Protein AF-A0AAV8Z8Y2-F1 (afdb_monomer_lite)

Radius of gyration: 49.53 Å; chains: 1; bounding box: 100×46×136 Å

Organism: NCBI:txid1265417

Sequence (237 aa):
MDLNNSSYFVAHTTEDGSEDYSVDWDTFSFQAELEMRQKISREHVQVFELLGQATAPPEDDDNVIRQTQEIKDKISELLDTNQSMVSKYDALVTEQKSVQEMIDKLTSHNKSLLESIKKLEEEEAALQKDYQVQKKALQKGVEMYSKNFDLDVNVVNVSETRYEAFVKFGNVSGSPSVKFIVDRAKREVIDFDASAVLSPNEEEEVKKNFGNLKNLPGLLCALRDILLSKKNDLNKV

pLDDT: mean 80.29, std 14.2, range [29.98, 97.88]

Foldseek 3Di:
DDPPDDDQWDWDQDPVRDTDTDGPPVPDDPVVNVVVVVVVVVVVLVVVVVVLVVPPDDPPDPVVVVVSVVVVVVSVVVVVVVVVVVVVVVVVVVVVVVVVVVVVVVVVVVVVVVVVVVVVVVVVVVVVVVVVVVVVVVVVVQVVCCVVQVKDWDWADPDPQKIKIWIFHHPDPPGHTKIWIAGPVVRATQDIDCVSQDDPVVVVVLCVVCVVVPCVVVSVVVSNVSNVVVVVVVVVD

Secondary structure (DSSP, 8-state):
----S--SEEEEEPTTSPEEEEE-TTT--HHHHHHHHHHHHHHHHHHHHHHHHHTPPPTT-HHHHHHHHHHHHHHHHHHHHHHHHHHHHHHHHHHHHHHHHHHHHHHHHHHHHHHHHHHHHHHHHHHHHHHHHHHHHHHHHHHHHHHHHTEEEEEEE-SSSEEEEEEEESS-TTPPEEEEEEETTTTEEEEEE-TTTS-HHHHHHHHHHHTT-S-HHHHHHHHHHHHHHHHHHHTT-

Structure (mmCIF, N/CA/C/O backbone):
data_AF-A0AAV8Z8Y2-F1
#
_entry.id   AF-A0AAV8Z8Y2-F1
#
loop_
_atom_site.group_PDB
_atom_site.id
_atom_site.type_symbol
_atom_site.label_atom_id
_atom_site.label_alt_id
_atom_site.label_comp_id
_atom_site.label_asym_id
_atom_site.label_entity_id
_atom_site.label_seq_id
_atom_site.pdbx_PDB_ins_code
_atom_site.Cartn_x
_atom_site.Cartn_y
_atom_site.Cartn_z
_atom_site.occupancy
_atom_site.B_iso_or_equiv
_atom_site.auth_seq_id
_atom_site.auth_comp_id
_atom_site.auth_asym_id
_atom_site.auth_atom_id
_atom_site.pdbx_PDB_model_num
ATOM 1 N N . MET A 1 1 ? 49.161 23.887 -54.235 1.00 35.28 1 MET A N 1
ATOM 2 C CA . MET A 1 1 ? 47.992 24.255 -53.414 1.00 35.28 1 MET A CA 1
ATOM 3 C C . MET A 1 1 ? 48.164 23.525 -52.106 1.00 35.28 1 MET A C 1
ATOM 5 O O . MET A 1 1 ? 48.276 22.307 -52.127 1.00 35.28 1 MET A O 1
ATOM 9 N N . ASP A 1 2 ? 48.337 24.287 -51.034 1.00 29.98 2 ASP A N 1
ATOM 10 C CA . ASP A 1 2 ? 48.747 23.800 -49.721 1.00 29.98 2 ASP A CA 1
ATOM 11 C C . ASP A 1 2 ? 47.688 22.876 -49.105 1.00 29.98 2 ASP A C 1
ATOM 13 O O . ASP A 1 2 ? 46.583 23.307 -48.787 1.00 29.98 2 ASP A O 1
ATOM 17 N N . LEU A 1 3 ? 48.047 21.604 -48.915 1.00 36.47 3 LEU A N 1
ATOM 18 C CA . LEU A 1 3 ? 47.295 20.600 -48.147 1.00 36.47 3 LEU A CA 1
ATOM 19 C C . LEU A 1 3 ? 47.597 20.716 -46.639 1.00 36.47 3 LEU A C 1
ATOM 21 O O . LEU A 1 3 ? 47.687 19.718 -45.936 1.00 36.47 3 LEU A O 1
ATOM 25 N N . ASN A 1 4 ? 47.774 21.938 -46.135 1.00 41.16 4 ASN A N 1
ATOM 26 C CA . ASN A 1 4 ? 48.038 22.196 -44.720 1.00 41.16 4 ASN A CA 1
ATOM 27 C C . ASN A 1 4 ? 46.803 22.809 -44.063 1.00 41.16 4 ASN A C 1
ATOM 29 O O . ASN A 1 4 ? 46.674 24.028 -43.985 1.00 41.16 4 ASN A O 1
ATOM 33 N N . ASN A 1 5 ? 45.880 21.935 -43.657 1.00 49.09 5 ASN A N 1
ATOM 34 C CA . ASN A 1 5 ? 45.030 22.029 -42.461 1.00 49.09 5 ASN A CA 1
ATOM 35 C C . ASN A 1 5 ? 43.764 21.199 -42.675 1.00 49.09 5 ASN A C 1
ATOM 37 O O . ASN A 1 5 ? 42.918 21.598 -43.468 1.00 49.09 5 ASN A O 1
ATOM 41 N N . SER A 1 6 ? 43.620 20.103 -41.925 1.00 49.44 6 SER A N 1
ATOM 42 C CA . SER A 1 6 ? 42.392 19.778 -41.162 1.00 49.44 6 SER A CA 1
ATOM 43 C C . SER A 1 6 ? 42.337 18.313 -40.704 1.00 49.44 6 SER A C 1
ATOM 45 O O . SER A 1 6 ? 41.254 17.745 -40.636 1.00 49.44 6 SER A O 1
ATOM 47 N N . SER A 1 7 ? 43.466 17.659 -40.425 1.00 52.34 7 SER A N 1
ATOM 48 C CA . SER A 1 7 ? 43.425 16.368 -39.729 1.00 52.34 7 SER A CA 1
ATOM 49 C C . SER A 1 7 ? 43.194 16.631 -38.236 1.00 52.34 7 SER A C 1
ATOM 51 O O . SER A 1 7 ? 43.900 17.461 -37.669 1.00 52.34 7 SER A O 1
ATOM 53 N N . TYR A 1 8 ? 42.248 15.935 -37.590 1.00 57.91 8 TYR A N 1
ATOM 54 C CA . TYR A 1 8 ? 42.105 15.934 -36.116 1.00 57.91 8 TYR A CA 1
ATOM 55 C C . TYR A 1 8 ? 43.287 15.252 -35.405 1.00 57.91 8 TYR A C 1
ATOM 57 O O . TYR A 1 8 ? 43.329 15.171 -34.177 1.00 57.91 8 TYR A O 1
ATOM 65 N N . PHE A 1 9 ? 44.239 14.740 -36.187 1.00 56.19 9 PHE A N 1
ATOM 66 C CA . PHE A 1 9 ? 45.492 14.204 -35.705 1.00 56.19 9 PHE A CA 1
ATOM 67 C C . PHE A 1 9 ? 46.535 15.318 -35.651 1.00 56.19 9 PHE A C 1
ATOM 69 O O . PHE A 1 9 ? 46.928 15.875 -36.679 1.00 56.19 9 PHE A O 1
ATOM 76 N N . VAL A 1 10 ? 46.990 15.620 -34.441 1.00 61.78 10 VAL A N 1
ATOM 77 C CA . VAL A 1 10 ? 48.109 16.518 -34.184 1.00 61.78 10 VAL A CA 1
ATOM 78 C C . VAL A 1 10 ? 49.393 15.715 -34.367 1.00 61.78 10 VAL A C 1
ATOM 80 O O . VAL A 1 10 ? 49.601 14.704 -33.696 1.00 61.78 10 VAL A O 1
ATOM 83 N N . ALA A 1 11 ? 50.244 16.152 -35.296 1.00 58.25 11 ALA A N 1
ATOM 84 C CA . ALA A 1 11 ? 51.573 15.582 -35.463 1.00 58.25 11 ALA A CA 1
ATOM 85 C C . ALA A 1 11 ? 52.489 16.097 -34.344 1.00 58.25 11 ALA A C 1
ATOM 87 O O . ALA A 1 11 ? 52.724 17.301 -34.214 1.00 58.25 11 ALA A O 1
ATOM 88 N N . HIS A 1 12 ? 53.012 15.183 -33.540 1.00 64.06 12 HIS A N 1
ATOM 89 C CA . HIS A 1 12 ? 54.060 15.435 -32.567 1.00 64.06 12 HIS A CA 1
ATOM 90 C C . HIS A 1 12 ? 55.371 14.907 -33.126 1.00 64.06 12 HIS A C 1
ATOM 92 O O . HIS A 1 12 ? 55.486 13.737 -33.474 1.00 64.06 12 HIS A O 1
ATOM 98 N N . THR A 1 13 ? 56.377 15.767 -33.209 1.00 64.75 13 THR A N 1
ATOM 99 C CA . THR A 1 13 ? 57.710 15.336 -33.620 1.00 64.75 13 THR A CA 1
ATOM 100 C C . THR A 1 13 ? 58.420 14.723 -32.416 1.00 64.75 13 THR A C 1
ATOM 102 O O . THR A 1 13 ? 58.607 15.397 -31.400 1.00 64.75 13 THR A O 1
ATOM 105 N N . THR A 1 14 ? 58.791 13.449 -32.505 1.00 64.69 14 THR A N 1
ATOM 106 C CA . THR A 1 14 ? 59.589 12.762 -31.483 1.00 64.69 14 THR A CA 1
ATOM 107 C C . THR A 1 14 ? 61.061 13.180 -31.573 1.00 64.69 14 THR A C 1
ATOM 109 O O . THR A 1 14 ? 61.500 13.756 -32.569 1.00 64.69 14 THR A O 1
ATOM 112 N N . GLU A 1 15 ? 61.851 12.922 -30.523 1.00 64.75 15 GLU A N 1
ATOM 113 C CA . GLU A 1 15 ? 63.258 13.368 -30.427 1.00 64.75 15 GLU A CA 1
ATOM 114 C C . GLU A 1 15 ? 64.173 12.830 -31.547 1.00 64.75 15 GLU A C 1
ATOM 116 O O . GLU A 1 15 ? 65.226 13.407 -31.815 1.00 64.75 15 GLU A O 1
ATOM 121 N N . ASP A 1 16 ? 63.774 11.753 -32.223 1.00 70.38 16 ASP A N 1
ATOM 122 C CA . ASP A 1 16 ? 64.462 11.157 -33.374 1.00 70.38 16 ASP A CA 1
ATOM 123 C C . ASP A 1 16 ? 64.005 11.718 -34.737 1.00 70.38 16 ASP A C 1
ATOM 125 O O . ASP A 1 16 ? 64.512 11.299 -35.779 1.00 70.38 16 ASP A O 1
ATOM 129 N N . GLY A 1 17 ? 63.080 12.683 -34.742 1.00 66.56 17 GLY A N 1
ATOM 130 C CA . GLY A 1 17 ? 62.551 13.323 -35.946 1.00 66.56 17 GLY A CA 1
ATOM 131 C C . GLY A 1 17 ? 61.408 12.566 -36.624 1.00 66.56 17 GLY A C 1
ATOM 132 O O . GLY A 1 17 ? 61.004 12.967 -37.716 1.00 66.56 17 GLY A O 1
ATOM 133 N N . SER A 1 18 ? 60.885 11.495 -36.016 1.00 58.50 18 SER A N 1
ATOM 134 C CA . SER A 1 18 ? 59.676 10.825 -36.505 1.00 58.50 18 SER A CA 1
ATOM 135 C C . SER A 1 18 ? 58.408 11.595 -36.101 1.00 58.50 18 SER A C 1
ATOM 137 O O . SER A 1 18 ? 58.409 12.351 -35.130 1.00 58.50 18 SER A O 1
ATOM 139 N N . GLU A 1 19 ? 57.332 11.458 -36.874 1.00 63.22 19 GLU A N 1
ATOM 140 C CA . GLU A 1 19 ? 56.046 12.095 -36.572 1.00 63.22 19 GLU A CA 1
ATOM 141 C C . GLU A 1 19 ? 55.101 11.070 -35.938 1.00 63.22 19 GLU A C 1
ATOM 143 O O . GLU A 1 19 ? 54.725 10.086 -36.576 1.00 63.22 19 GLU A O 1
ATOM 148 N N . ASP A 1 20 ? 54.715 11.313 -34.685 1.00 58.66 20 ASP A N 1
ATOM 149 C CA . ASP A 1 20 ? 53.684 10.563 -33.974 1.00 58.66 20 ASP A CA 1
ATOM 150 C C . ASP A 1 20 ? 52.363 11.336 -34.026 1.00 58.66 20 ASP A C 1
ATOM 152 O O . ASP A 1 20 ? 52.298 12.523 -33.702 1.00 58.66 20 ASP A O 1
ATOM 156 N N . TYR A 1 21 ? 51.300 10.681 -34.472 1.00 65.12 21 TYR A N 1
ATOM 157 C CA . TYR A 1 21 ? 50.022 11.325 -34.756 1.00 65.12 21 TYR A CA 1
ATOM 158 C C . TYR A 1 21 ? 49.026 10.983 -33.651 1.00 65.12 21 TYR A C 1
ATOM 160 O O . TYR A 1 21 ? 48.537 9.854 -33.579 1.00 65.12 21 TYR A O 1
ATOM 168 N N . SER A 1 22 ? 48.690 11.959 -32.803 1.00 61.44 22 SER A N 1
ATOM 169 C CA . SER A 1 22 ? 47.726 11.775 -31.711 1.00 61.44 22 SER A CA 1
ATOM 170 C C . SER A 1 22 ? 46.410 12.505 -31.993 1.00 61.44 22 SER A C 1
ATOM 172 O O . SER A 1 22 ? 46.401 13.576 -32.596 1.00 61.44 22 SER A O 1
ATOM 174 N N . VAL A 1 23 ? 45.280 11.901 -31.611 1.00 64.50 23 VAL A N 1
ATOM 175 C CA . VAL A 1 23 ? 43.946 12.498 -31.801 1.00 64.50 23 VAL A CA 1
ATOM 176 C C . VAL A 1 23 ? 43.668 13.489 -30.678 1.00 64.50 23 VAL A C 1
ATOM 178 O O . VAL A 1 23 ? 43.728 13.118 -29.504 1.00 64.50 23 VAL A O 1
ATOM 181 N N . ASP A 1 24 ? 43.298 14.719 -31.034 1.00 70.12 24 ASP A N 1
ATOM 182 C CA . ASP A 1 24 ? 42.745 15.676 -30.077 1.00 70.12 24 ASP A CA 1
ATOM 183 C C . ASP A 1 24 ? 41.287 15.311 -29.745 1.00 70.12 24 ASP A C 1
ATOM 185 O O . ASP A 1 24 ? 40.352 15.626 -30.484 1.00 70.12 24 ASP A O 1
ATOM 189 N N . TRP A 1 25 ? 41.091 14.604 -28.631 1.00 68.44 25 TRP A N 1
ATOM 190 C CA . TRP A 1 25 ? 39.783 14.101 -28.199 1.00 68.44 25 TRP A CA 1
ATOM 191 C C . TRP A 1 25 ? 38.778 15.198 -27.830 1.00 68.44 25 TRP A C 1
ATOM 193 O O . TRP A 1 25 ? 37.578 14.926 -27.856 1.00 68.44 25 TRP A O 1
ATOM 203 N N . ASP A 1 26 ? 39.233 16.417 -27.526 1.00 68.62 26 ASP A N 1
ATOM 204 C CA . ASP A 1 26 ? 38.346 17.528 -27.160 1.00 68.62 26 ASP A CA 1
ATOM 205 C C . ASP A 1 26 ? 37.672 18.156 -28.391 1.00 68.62 26 ASP A C 1
ATOM 207 O O . ASP A 1 26 ? 36.590 18.740 -28.290 1.00 68.62 26 ASP A O 1
ATOM 211 N N . THR A 1 27 ? 38.288 18.016 -29.569 1.00 62.41 27 THR A N 1
ATOM 212 C CA . THR A 1 27 ? 37.763 18.528 -30.844 1.00 62.41 27 THR A CA 1
ATOM 213 C C . THR A 1 27 ? 37.316 17.423 -31.804 1.00 62.41 27 THR A C 1
ATOM 215 O O . THR A 1 27 ? 36.616 17.707 -32.781 1.00 62.41 27 THR A O 1
ATOM 218 N N . PHE A 1 28 ? 37.654 16.163 -31.511 1.00 65.31 28 PHE A N 1
ATOM 219 C CA . PHE A 1 28 ? 37.279 15.006 -32.312 1.00 65.31 28 PHE A CA 1
ATOM 220 C C . PHE A 1 28 ? 35.762 14.795 -32.342 1.00 65.31 28 PHE A C 1
ATOM 222 O O . PHE A 1 28 ? 35.110 14.498 -31.341 1.00 65.31 28 PHE A O 1
ATOM 229 N N . SER A 1 29 ? 35.201 14.856 -33.545 1.00 72.75 29 SER A N 1
ATOM 230 C CA . SER A 1 29 ? 33.864 14.355 -33.830 1.00 72.75 29 SER A CA 1
ATOM 231 C C . SER A 1 29 ? 33.985 13.205 -34.809 1.00 72.75 29 SER A C 1
ATOM 233 O O . SER A 1 29 ? 34.483 13.376 -35.922 1.00 72.75 29 SER A O 1
ATOM 235 N N . PHE A 1 30 ? 33.469 12.041 -34.418 1.00 67.50 30 PHE A N 1
ATOM 236 C CA . PHE A 1 30 ? 33.427 10.869 -35.288 1.00 67.50 30 PHE A CA 1
ATOM 237 C C . PHE A 1 30 ? 32.731 11.173 -36.624 1.00 67.50 30 PHE A C 1
ATOM 239 O O . PHE A 1 30 ? 33.161 10.701 -37.672 1.00 67.50 30 PHE A O 1
ATOM 246 N N . GLN A 1 31 ? 31.700 12.022 -36.593 1.00 69.31 31 GLN A N 1
ATOM 247 C CA . GLN A 1 31 ? 30.980 12.461 -37.784 1.00 69.31 31 GLN A CA 1
ATOM 248 C C . GLN A 1 31 ? 31.858 13.327 -38.701 1.00 69.31 31 GLN A C 1
ATOM 250 O O . GLN A 1 31 ? 31.847 13.145 -39.915 1.00 69.31 31 GLN A O 1
ATOM 255 N N . ALA A 1 32 ? 32.647 14.238 -38.129 1.00 70.69 32 ALA A N 1
ATOM 256 C CA . ALA A 1 32 ? 33.512 15.130 -38.898 1.00 70.69 32 ALA A CA 1
ATOM 257 C C . ALA A 1 32 ? 34.706 14.385 -39.522 1.00 70.69 32 ALA A C 1
ATOM 259 O O . ALA A 1 32 ? 35.026 14.593 -40.692 1.00 70.69 32 ALA A O 1
ATOM 260 N N . GLU A 1 33 ? 35.324 13.464 -38.777 1.00 73.62 33 GLU A N 1
ATOM 261 C CA . GLU A 1 33 ? 36.381 12.580 -39.289 1.00 73.62 33 GLU A CA 1
ATOM 262 C C . GLU A 1 33 ? 35.864 11.700 -40.438 1.00 73.62 33 GLU A C 1
ATOM 264 O O . GLU A 1 33 ? 36.544 11.490 -41.446 1.00 73.62 33 GLU A O 1
ATOM 269 N N . LEU A 1 34 ? 34.629 11.208 -40.327 1.00 69.75 34 LEU A N 1
ATOM 270 C CA . LEU A 1 34 ? 34.010 10.406 -41.373 1.00 69.75 34 LEU A CA 1
ATOM 271 C C . LEU A 1 34 ? 33.764 11.213 -42.656 1.00 69.75 34 LEU A C 1
ATOM 273 O O . LEU A 1 34 ? 34.120 10.762 -43.746 1.00 69.75 34 LEU A O 1
ATOM 277 N N . GLU A 1 35 ? 33.180 12.405 -42.540 1.00 71.44 35 GLU A N 1
ATOM 278 C CA . GLU A 1 35 ? 32.954 13.306 -43.677 1.00 71.44 35 GLU A CA 1
ATOM 279 C C . GLU A 1 35 ? 34.271 13.653 -44.382 1.00 71.44 35 GLU A C 1
ATOM 281 O O . GLU A 1 35 ? 34.346 13.668 -45.616 1.00 71.44 35 GLU A O 1
ATOM 286 N N . MET A 1 36 ? 35.343 13.838 -43.608 1.00 74.12 36 MET A N 1
ATOM 287 C CA . MET A 1 36 ? 36.681 14.058 -44.140 1.00 74.12 36 MET A CA 1
ATOM 288 C C . MET A 1 36 ? 37.208 12.839 -44.908 1.00 74.12 36 MET A C 1
ATOM 290 O O . MET A 1 36 ? 37.678 12.983 -46.039 1.00 74.12 36 MET A O 1
ATOM 294 N N . ARG A 1 37 ? 37.087 11.625 -44.357 1.00 72.88 37 ARG A N 1
ATOM 295 C CA . ARG A 1 37 ? 37.510 10.394 -45.051 1.00 72.88 37 ARG A CA 1
ATOM 296 C C . ARG A 1 37 ? 36.732 10.160 -46.341 1.00 72.88 37 ARG A C 1
ATOM 298 O O . ARG A 1 37 ? 37.319 9.758 -47.345 1.00 72.88 37 ARG A O 1
ATOM 305 N N . GLN A 1 38 ? 35.438 10.472 -46.353 1.00 69.81 38 GLN A N 1
ATOM 306 C CA . GLN A 1 38 ? 34.625 10.421 -47.569 1.00 69.81 38 GLN A CA 1
ATOM 307 C C . GLN A 1 38 ? 35.091 11.432 -48.625 1.00 69.81 38 GLN A C 1
ATOM 309 O O . GLN A 1 38 ? 35.061 11.124 -49.818 1.00 69.81 38 GLN A O 1
ATOM 314 N N . LYS A 1 39 ? 35.524 12.630 -48.212 1.00 75.06 39 LYS A N 1
ATOM 315 C CA . LYS A 1 39 ? 36.086 13.646 -49.111 1.00 75.06 39 LYS A CA 1
ATOM 316 C C . LYS A 1 39 ? 37.414 13.185 -49.720 1.00 75.06 39 LYS A C 1
ATOM 318 O O . LYS A 1 39 ? 37.533 13.185 -50.941 1.00 75.06 39 LYS A O 1
ATOM 323 N N . ILE A 1 40 ? 38.347 12.702 -48.895 1.00 73.69 40 ILE A N 1
ATOM 324 C CA . ILE A 1 40 ? 39.640 12.157 -49.349 1.00 73.69 40 ILE A CA 1
ATOM 325 C C . ILE A 1 40 ? 39.419 11.002 -50.330 1.00 73.69 40 ILE A C 1
ATOM 327 O O . ILE A 1 40 ? 40.037 10.949 -51.389 1.00 73.69 40 ILE A O 1
ATOM 331 N N . SER A 1 41 ? 38.485 10.097 -50.023 1.00 68.06 41 SER A N 1
ATOM 332 C CA . SER A 1 41 ? 38.167 8.981 -50.914 1.00 68.06 41 SER A CA 1
ATOM 333 C C . SER A 1 41 ? 37.647 9.451 -52.276 1.00 68.06 41 SER A C 1
ATOM 335 O O . SER A 1 41 ? 38.003 8.849 -53.286 1.00 68.06 41 SER A O 1
ATOM 337 N N . ARG A 1 42 ? 36.826 10.509 -52.331 1.00 73.56 42 ARG A N 1
ATOM 338 C CA . ARG A 1 42 ? 36.342 11.085 -53.600 1.00 73.56 42 ARG A CA 1
ATOM 339 C C . ARG A 1 42 ? 37.469 11.736 -54.398 1.00 73.56 42 ARG A C 1
ATOM 341 O O . ARG A 1 42 ? 37.547 11.536 -55.606 1.00 73.56 42 ARG A O 1
ATOM 348 N N . GLU A 1 43 ? 38.346 12.475 -53.728 1.00 74.38 43 GLU A N 1
ATOM 349 C CA . GLU A 1 43 ? 39.508 13.114 -54.356 1.00 74.38 43 GLU A CA 1
ATOM 350 C C . GLU A 1 43 ? 40.485 12.070 -54.913 1.00 74.38 43 GLU A C 1
ATOM 352 O O . GLU A 1 43 ? 40.948 12.201 -56.044 1.00 74.38 43 GLU A O 1
ATOM 357 N N . HIS A 1 44 ? 40.730 10.978 -54.184 1.00 73.31 44 HIS A N 1
ATOM 358 C CA . HIS A 1 44 ? 41.556 9.872 -54.670 1.00 73.31 44 HIS A CA 1
ATOM 359 C C . HIS A 1 44 ? 40.972 9.214 -55.923 1.00 73.31 44 HIS A C 1
ATOM 361 O O . HIS A 1 44 ? 41.713 8.976 -56.872 1.00 73.31 44 HIS A O 1
ATOM 367 N N . VAL A 1 45 ? 39.658 8.961 -55.971 1.00 71.81 45 VAL A N 1
ATOM 368 C CA . VAL A 1 45 ? 39.001 8.400 -57.168 1.00 71.81 45 VAL A CA 1
ATOM 369 C C . VAL A 1 45 ? 39.190 9.318 -58.378 1.00 71.81 45 VAL A C 1
ATOM 371 O O . VAL A 1 45 ? 39.584 8.843 -59.440 1.00 71.81 45 VAL A O 1
ATOM 374 N N . GLN A 1 46 ? 39.016 10.631 -58.209 1.00 72.69 46 GLN A N 1
ATOM 375 C CA . GLN A 1 46 ? 39.242 11.605 -59.286 1.00 72.69 46 GLN A CA 1
ATOM 376 C C . GLN A 1 46 ? 40.702 11.632 -59.757 1.00 72.69 46 GLN A C 1
ATOM 378 O O . GLN A 1 46 ? 40.970 11.708 -60.955 1.00 72.69 46 GLN A O 1
ATOM 383 N N . VAL A 1 47 ? 41.659 11.539 -58.829 1.00 75.50 47 VAL A N 1
ATOM 384 C CA . VAL A 1 47 ? 43.090 11.455 -59.155 1.00 75.50 47 VAL A CA 1
ATOM 385 C C . VAL A 1 47 ? 43.406 10.167 -59.920 1.00 75.50 47 VAL A C 1
ATOM 387 O O . VAL A 1 47 ? 44.158 10.214 -60.893 1.00 75.50 47 VAL A O 1
ATOM 390 N N . PHE A 1 48 ? 42.810 9.032 -59.542 1.00 69.19 48 PHE A N 1
ATOM 391 C CA . PHE A 1 48 ? 42.978 7.766 -60.260 1.00 69.19 48 PHE A CA 1
ATOM 392 C C . PHE A 1 48 ? 42.358 7.794 -61.663 1.00 69.19 48 PHE A C 1
ATOM 394 O O . PHE A 1 48 ? 42.974 7.287 -62.599 1.00 69.19 48 PHE A O 1
ATOM 401 N N . GLU A 1 49 ? 41.198 8.428 -61.845 1.00 71.25 49 GLU A N 1
ATOM 402 C CA . GLU A 1 49 ? 40.602 8.641 -63.171 1.00 71.25 49 GLU A CA 1
ATOM 403 C C . GLU A 1 49 ? 41.494 9.519 -64.064 1.00 71.25 49 GLU A C 1
ATOM 405 O O . GLU A 1 49 ? 41.744 9.174 -65.222 1.00 71.25 49 GLU A O 1
ATOM 410 N N . LEU A 1 50 ? 42.035 10.614 -63.520 1.00 72.88 50 LEU A N 1
ATOM 411 C CA . LEU A 1 50 ? 42.964 11.510 -64.220 1.00 72.88 50 LEU A CA 1
ATOM 412 C C . LEU A 1 50 ? 44.281 10.814 -64.590 1.00 72.88 50 LEU A C 1
ATOM 414 O O . LEU A 1 50 ? 44.753 10.953 -65.719 1.00 72.88 50 LEU A O 1
ATOM 418 N N . LEU A 1 51 ? 44.862 10.030 -63.677 1.00 67.06 51 LEU A N 1
ATOM 419 C CA . LEU A 1 51 ? 46.049 9.211 -63.947 1.00 67.06 51 LEU A CA 1
ATOM 420 C C . LEU A 1 51 ? 45.768 8.151 -65.015 1.00 67.06 51 LEU A C 1
ATOM 422 O O . LEU A 1 51 ? 46.597 7.955 -65.902 1.00 67.06 51 LEU A O 1
ATOM 426 N N . GLY A 1 52 ? 44.593 7.517 -64.985 1.00 62.75 52 GLY A N 1
ATOM 427 C CA . GLY A 1 52 ? 44.171 6.547 -65.996 1.00 62.75 52 GLY A CA 1
ATOM 428 C C . GLY A 1 52 ? 43.989 7.153 -67.393 1.00 62.75 52 GLY A C 1
ATOM 429 O O . GLY A 1 52 ? 44.206 6.462 -68.385 1.00 62.75 52 GLY A O 1
ATOM 430 N N . GLN A 1 53 ? 43.644 8.441 -67.487 1.00 65.31 53 GLN A N 1
ATOM 431 C CA . GLN A 1 53 ? 43.578 9.178 -68.756 1.00 65.31 53 GLN A CA 1
ATOM 432 C C . GLN A 1 53 ? 44.956 9.670 -69.225 1.00 65.31 53 GLN A C 1
ATOM 434 O O . GLN A 1 53 ? 45.247 9.632 -70.418 1.00 65.31 53 GLN A O 1
ATOM 439 N N . ALA A 1 54 ? 45.819 10.102 -68.300 1.00 59.03 54 ALA A N 1
ATOM 440 C CA . ALA A 1 54 ? 47.152 10.627 -68.607 1.00 59.03 54 ALA A CA 1
ATOM 441 C C . ALA A 1 54 ? 48.190 9.541 -68.951 1.00 59.03 54 ALA A C 1
ATOM 443 O O . ALA A 1 54 ? 49.218 9.848 -69.551 1.00 59.03 54 ALA A O 1
ATOM 444 N N . THR A 1 55 ? 47.936 8.284 -68.575 1.00 55.28 55 THR A N 1
ATOM 445 C CA . THR A 1 55 ? 48.832 7.134 -68.811 1.00 55.28 55 THR A CA 1
ATOM 446 C C . THR A 1 55 ? 48.326 6.176 -69.890 1.00 55.28 55 THR A C 1
ATOM 448 O O . THR A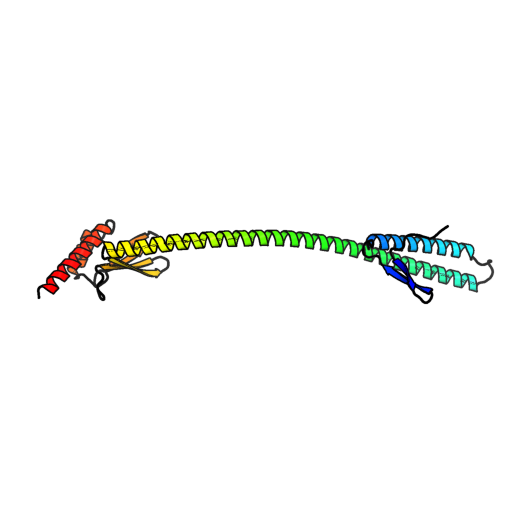 1 55 ? 48.820 5.054 -69.990 1.00 55.28 55 THR A O 1
ATOM 451 N N . ALA A 1 56 ? 47.364 6.605 -70.717 1.00 57.06 56 ALA A N 1
ATOM 452 C CA . ALA A 1 56 ? 46.921 5.828 -71.871 1.00 57.06 56 ALA A CA 1
ATOM 453 C C . ALA A 1 56 ? 48.132 5.507 -72.781 1.00 57.06 56 ALA A C 1
ATOM 455 O O . ALA A 1 56 ? 48.798 6.439 -73.243 1.00 57.06 56 ALA A O 1
ATOM 456 N N . PRO A 1 57 ? 48.470 4.223 -73.006 1.00 55.12 57 PRO A N 1
ATOM 457 C CA . PRO A 1 57 ? 49.625 3.860 -73.819 1.00 55.12 57 PRO A CA 1
ATOM 458 C C . PRO A 1 57 ? 49.432 4.259 -75.289 1.00 55.12 57 PRO A C 1
ATOM 460 O O . PRO A 1 57 ? 48.293 4.313 -75.758 1.00 55.12 57 PRO A O 1
ATOM 463 N N . PRO A 1 58 ? 50.520 4.499 -76.048 1.00 57.66 58 PRO A N 1
ATOM 464 C CA . PRO A 1 58 ? 50.444 4.494 -77.507 1.00 57.66 58 PRO A CA 1
ATOM 465 C C . PRO A 1 58 ? 49.881 3.143 -77.983 1.00 57.66 58 PRO A C 1
ATOM 467 O O . PRO A 1 58 ? 50.198 2.111 -77.396 1.00 57.66 58 PRO A O 1
ATOM 470 N N . GLU A 1 59 ? 49.037 3.167 -79.018 1.00 54.78 59 GLU A N 1
ATOM 471 C CA . GLU A 1 59 ? 48.102 2.102 -79.444 1.00 54.78 59 GLU A CA 1
ATOM 472 C C . GLU A 1 59 ? 48.705 0.721 -79.826 1.00 54.78 59 GLU A C 1
ATOM 474 O O . GLU A 1 59 ? 47.965 -0.120 -80.318 1.00 54.78 59 GLU A O 1
ATOM 479 N N . ASP A 1 60 ? 49.983 0.423 -79.553 1.00 55.62 60 ASP A N 1
ATOM 480 C CA . ASP A 1 60 ? 50.684 -0.781 -80.047 1.00 55.62 60 ASP A CA 1
ATOM 481 C C . ASP A 1 60 ? 51.496 -1.565 -78.978 1.00 55.62 60 ASP A C 1
ATOM 483 O O . ASP A 1 60 ? 52.484 -2.225 -79.306 1.00 55.62 60 ASP A O 1
ATOM 487 N N . ASP A 1 61 ? 51.113 -1.538 -77.693 1.00 60.28 61 ASP A N 1
ATOM 488 C CA . ASP A 1 61 ? 51.688 -2.452 -76.679 1.00 60.28 61 ASP A CA 1
ATOM 489 C C . ASP A 1 61 ? 50.593 -3.199 -75.892 1.00 60.28 61 ASP A C 1
ATOM 491 O O . ASP A 1 61 ? 50.074 -2.726 -74.873 1.00 60.28 61 ASP A O 1
ATOM 495 N N . ASP A 1 62 ? 50.243 -4.397 -76.378 1.00 65.94 62 ASP A N 1
ATOM 496 C CA . ASP A 1 62 ? 49.220 -5.299 -75.821 1.00 65.94 62 ASP A CA 1
ATOM 497 C C . ASP A 1 62 ? 49.392 -5.562 -74.316 1.00 65.94 62 ASP A C 1
ATOM 499 O O . ASP A 1 62 ? 48.417 -5.794 -73.591 1.00 65.94 62 ASP A O 1
ATOM 503 N N . ASN A 1 63 ? 50.628 -5.517 -73.809 1.00 70.50 63 ASN A N 1
ATOM 504 C CA . ASN A 1 63 ? 50.888 -5.742 -72.393 1.00 70.50 63 ASN A CA 1
ATOM 505 C C . ASN A 1 63 ? 50.432 -4.553 -71.537 1.00 70.50 63 ASN A C 1
ATOM 507 O O . ASN A 1 63 ? 49.883 -4.762 -70.452 1.00 70.50 63 ASN A O 1
ATOM 511 N N . VAL A 1 64 ? 50.601 -3.323 -72.032 1.00 69.19 64 VAL A N 1
ATOM 512 C CA . VAL A 1 64 ? 50.140 -2.122 -71.325 1.00 69.19 64 VAL A CA 1
ATOM 513 C C . VAL A 1 64 ? 48.619 -2.030 -71.383 1.00 69.19 64 VAL A C 1
ATOM 515 O O . VAL A 1 64 ? 47.996 -1.781 -70.357 1.00 69.19 64 VAL A O 1
ATOM 518 N N . ILE A 1 65 ? 48.005 -2.355 -72.526 1.00 74.69 65 ILE A N 1
ATOM 519 C CA . ILE A 1 65 ? 46.540 -2.420 -72.662 1.00 74.69 65 ILE A CA 1
ATOM 520 C C . ILE A 1 65 ? 45.939 -3.408 -71.649 1.00 74.69 65 ILE A C 1
ATOM 522 O O . ILE A 1 65 ? 44.983 -3.072 -70.945 1.00 74.69 65 ILE A O 1
ATOM 526 N N . ARG A 1 66 ? 46.531 -4.602 -71.506 1.00 76.44 66 ARG A N 1
ATOM 527 C CA . ARG A 1 66 ? 46.088 -5.602 -70.523 1.00 76.44 66 ARG A CA 1
ATOM 528 C C . ARG A 1 66 ? 46.250 -5.116 -69.081 1.00 76.44 66 ARG A C 1
ATOM 530 O O . ARG A 1 66 ? 45.318 -5.251 -68.295 1.00 76.44 66 ARG A O 1
ATOM 537 N N . GLN A 1 67 ? 47.396 -4.530 -68.731 1.00 77.88 67 GLN A N 1
ATOM 538 C CA . GLN A 1 67 ? 47.630 -4.004 -67.380 1.00 77.88 67 GLN A CA 1
ATOM 539 C C . GLN A 1 67 ? 46.682 -2.847 -67.039 1.00 77.88 67 GLN A C 1
ATOM 541 O O . GLN A 1 67 ? 46.152 -2.793 -65.931 1.00 77.88 67 GLN A O 1
ATOM 546 N N . THR A 1 68 ? 46.409 -1.951 -67.990 1.00 76.38 68 THR A N 1
ATOM 547 C CA . THR A 1 68 ? 45.425 -0.876 -67.818 1.00 76.38 68 THR A CA 1
ATOM 548 C C . THR A 1 68 ? 44.021 -1.437 -67.592 1.00 76.38 68 THR A C 1
ATOM 550 O O . THR A 1 68 ? 43.295 -0.914 -66.746 1.00 76.38 68 THR A O 1
ATOM 553 N N . GLN A 1 69 ? 43.634 -2.505 -68.297 1.00 78.12 69 GLN A N 1
ATOM 554 C CA . GLN A 1 69 ? 42.332 -3.139 -68.092 1.00 78.12 69 GLN A CA 1
ATOM 555 C C . GLN A 1 69 ? 42.232 -3.822 -66.718 1.00 78.12 69 GLN A C 1
ATOM 557 O O . GLN A 1 69 ? 41.262 -3.593 -66.004 1.00 78.12 69 GLN A O 1
ATOM 562 N N . GLU A 1 70 ? 43.263 -4.555 -66.286 1.00 80.75 70 GLU A N 1
ATOM 563 C CA . GLU A 1 70 ? 43.309 -5.160 -64.944 1.00 80.75 70 GLU A CA 1
ATOM 564 C C . GLU A 1 70 ? 43.236 -4.112 -63.820 1.00 80.75 70 GLU A C 1
ATOM 566 O O . GLU A 1 70 ? 42.618 -4.345 -62.779 1.00 80.75 70 GLU A O 1
ATOM 571 N N . ILE A 1 71 ? 43.856 -2.942 -64.015 1.00 80.69 71 ILE A N 1
ATOM 572 C CA . ILE A 1 71 ? 43.769 -1.824 -63.067 1.00 80.69 71 ILE A CA 1
ATOM 573 C C . ILE A 1 71 ? 42.349 -1.249 -63.037 1.00 80.69 71 ILE A C 1
ATOM 575 O O . ILE A 1 71 ? 41.828 -1.002 -61.951 1.00 80.69 71 ILE A O 1
ATOM 579 N N . LYS A 1 72 ? 41.702 -1.066 -64.194 1.00 78.81 72 LYS A N 1
ATOM 580 C CA . LYS A 1 72 ? 40.312 -0.583 -64.264 1.00 78.81 72 LYS A CA 1
ATOM 581 C C . LYS A 1 72 ? 39.342 -1.531 -63.567 1.00 78.81 72 LYS A C 1
ATOM 583 O O . LYS A 1 72 ? 38.511 -1.067 -62.789 1.00 78.81 72 LYS A O 1
ATOM 588 N N . ASP A 1 73 ? 39.488 -2.832 -63.787 1.00 84.31 73 ASP A N 1
ATOM 589 C CA . ASP A 1 73 ? 38.626 -3.840 -63.169 1.00 84.31 73 ASP A CA 1
ATOM 590 C C . ASP A 1 73 ? 38.794 -3.834 -61.637 1.00 84.31 73 ASP A C 1
ATOM 592 O O . ASP A 1 73 ? 37.805 -3.811 -60.903 1.00 84.31 73 ASP A O 1
ATOM 596 N N . LYS A 1 74 ? 40.036 -3.722 -61.138 1.00 81.62 74 LYS A N 1
ATOM 597 C CA . LYS A 1 74 ? 40.318 -3.568 -59.696 1.00 81.62 74 LYS A CA 1
ATOM 598 C C . LYS A 1 74 ? 39.770 -2.269 -59.109 1.00 81.62 74 LYS A C 1
ATOM 600 O O . LYS A 1 74 ? 39.287 -2.270 -57.980 1.00 81.62 74 LYS A O 1
ATOM 605 N N . ILE A 1 75 ? 39.850 -1.157 -59.842 1.00 82.62 75 ILE A N 1
ATOM 606 C CA . ILE A 1 75 ? 39.259 0.117 -59.408 1.00 82.62 75 ILE A CA 1
ATOM 607 C C . ILE A 1 75 ? 37.738 -0.027 -59.292 1.00 82.62 75 ILE A C 1
ATOM 609 O O . ILE A 1 75 ? 37.170 0.426 -58.301 1.00 82.62 75 ILE A O 1
ATOM 613 N N . SER A 1 76 ? 37.090 -0.695 -60.249 1.00 83.50 76 SER A N 1
ATOM 614 C CA . SER A 1 76 ? 35.647 -0.952 -60.199 1.00 83.50 76 SER A CA 1
ATOM 615 C C . SER A 1 76 ? 35.262 -1.810 -58.990 1.00 83.50 76 SER A C 1
ATOM 617 O O . SER A 1 76 ? 34.346 -1.452 -58.255 1.00 83.50 76 SER A O 1
ATOM 619 N N . GLU A 1 77 ? 36.000 -2.889 -58.718 1.00 85.81 77 GLU A N 1
ATOM 620 C CA . GLU A 1 77 ? 35.762 -3.752 -57.550 1.00 85.81 77 GLU A CA 1
ATOM 621 C C . GLU A 1 77 ? 35.937 -2.996 -56.219 1.00 85.81 77 GLU A C 1
ATOM 623 O O . GLU A 1 77 ? 35.154 -3.159 -55.275 1.00 85.81 77 GLU A O 1
ATOM 628 N N . LEU A 1 78 ? 36.949 -2.126 -56.139 1.00 83.69 78 LEU A N 1
ATOM 629 C CA . LEU A 1 78 ? 37.179 -1.277 -54.971 1.00 83.69 78 LEU A CA 1
ATOM 630 C C . LEU A 1 78 ? 36.065 -0.242 -54.784 1.00 83.69 78 LEU A C 1
ATOM 632 O O . LEU A 1 78 ? 35.661 0.002 -53.645 1.00 83.69 78 LEU A O 1
ATOM 636 N N . LEU A 1 79 ? 35.552 0.346 -55.868 1.00 84.19 79 LEU A N 1
ATOM 637 C CA . LEU A 1 79 ? 34.420 1.275 -55.823 1.00 84.19 79 LEU A CA 1
ATOM 638 C C . LEU A 1 79 ? 33.158 0.589 -55.291 1.00 84.19 79 LEU A C 1
ATOM 640 O O . LEU A 1 79 ? 32.542 1.104 -54.355 1.00 84.19 79 LEU A O 1
ATOM 644 N N . ASP A 1 80 ? 32.835 -0.599 -55.804 1.00 83.62 80 ASP A N 1
ATOM 645 C CA . ASP A 1 80 ? 31.677 -1.383 -55.359 1.00 83.62 80 ASP A CA 1
ATOM 646 C C . ASP A 1 80 ? 31.795 -1.769 -53.877 1.00 83.62 80 ASP A C 1
ATOM 648 O O . ASP A 1 80 ? 30.849 -1.638 -53.089 1.00 83.62 80 ASP A O 1
ATOM 652 N N . THR A 1 81 ? 32.993 -2.186 -53.460 1.00 85.44 81 THR A N 1
ATOM 653 C CA . THR A 1 81 ? 33.278 -2.529 -52.061 1.00 85.44 81 THR A CA 1
ATOM 654 C C . THR A 1 81 ? 33.138 -1.308 -51.152 1.00 85.44 81 THR A C 1
ATOM 656 O O . THR A 1 81 ? 32.528 -1.397 -50.083 1.00 85.44 81 THR A O 1
ATOM 659 N N . ASN A 1 82 ? 33.650 -0.150 -51.571 1.00 82.75 82 ASN A N 1
ATOM 660 C CA . ASN A 1 82 ? 33.556 1.089 -50.805 1.00 82.75 82 ASN A CA 1
ATOM 661 C C . ASN A 1 82 ? 32.101 1.557 -50.669 1.00 82.75 82 ASN A C 1
ATOM 663 O O . ASN A 1 82 ? 31.652 1.881 -49.571 1.00 82.75 82 ASN A O 1
ATOM 667 N N . GLN A 1 83 ? 31.321 1.495 -51.748 1.00 81.56 83 GLN A N 1
ATOM 668 C CA . GLN A 1 83 ? 29.903 1.850 -51.714 1.00 81.56 83 GLN A CA 1
ATOM 669 C C . GLN A 1 83 ? 29.097 0.921 -50.788 1.00 81.56 83 GLN A C 1
ATOM 671 O O . GLN A 1 83 ? 28.226 1.380 -50.038 1.00 81.56 83 GLN A O 1
ATOM 676 N N . SER A 1 84 ? 29.426 -0.374 -50.769 1.00 87.44 84 SER A N 1
ATOM 677 C CA . SER A 1 84 ? 28.849 -1.342 -49.828 1.00 87.44 84 SER A CA 1
ATOM 678 C C . SER A 1 84 ? 29.203 -1.014 -48.372 1.00 87.44 84 SER A C 1
ATOM 680 O O . SER A 1 84 ? 28.337 -1.066 -47.495 1.00 87.44 84 SER A O 1
ATOM 682 N N . MET A 1 85 ? 30.452 -0.621 -48.097 1.00 84.56 85 MET A N 1
ATOM 683 C CA . MET A 1 85 ? 30.878 -0.209 -46.755 1.00 84.56 85 MET A CA 1
ATOM 684 C C . MET A 1 85 ? 30.170 1.064 -46.284 1.00 84.56 85 MET A C 1
ATOM 686 O O . MET A 1 85 ? 29.687 1.088 -45.154 1.00 84.56 85 MET A O 1
ATOM 690 N N . VAL A 1 86 ? 30.043 2.078 -47.145 1.00 85.06 86 VAL A N 1
ATOM 691 C CA . VAL A 1 86 ? 29.293 3.309 -46.833 1.00 85.06 86 VAL A CA 1
ATOM 692 C C . VAL A 1 86 ? 27.836 2.982 -46.498 1.00 85.06 86 VAL A C 1
ATOM 694 O O . VAL A 1 86 ? 27.330 3.416 -45.469 1.00 85.06 86 VAL A O 1
ATOM 697 N N . SER A 1 87 ? 27.191 2.122 -47.289 1.00 86.31 87 SER A N 1
ATOM 698 C CA . SER A 1 87 ? 25.797 1.720 -47.041 1.00 86.31 87 SER A CA 1
ATOM 699 C C . SER A 1 87 ? 25.620 1.012 -45.690 1.00 86.31 87 SER A C 1
ATOM 701 O O . SER A 1 87 ? 24.656 1.263 -44.968 1.00 86.31 87 SER A O 1
ATOM 703 N N . LYS A 1 88 ? 26.560 0.130 -45.318 1.00 85.94 88 LYS A N 1
ATOM 704 C CA . LYS A 1 88 ? 26.557 -0.533 -44.001 1.00 85.94 88 LYS A CA 1
ATOM 705 C C . LYS A 1 88 ? 26.783 0.458 -42.866 1.00 85.94 88 LYS A C 1
ATOM 707 O O . LYS A 1 88 ? 26.169 0.329 -41.812 1.00 85.94 88 LYS A O 1
ATOM 712 N N . TYR A 1 89 ? 27.660 1.431 -43.080 1.00 85.38 89 TYR A N 1
ATOM 713 C CA . TYR A 1 89 ? 27.936 2.466 -42.100 1.00 85.38 89 TYR A CA 1
ATOM 714 C C . TYR A 1 89 ? 26.694 3.326 -41.826 1.00 85.38 89 TYR A C 1
ATOM 716 O O . TYR A 1 89 ? 26.318 3.500 -40.669 1.00 85.38 89 TYR A O 1
ATOM 724 N N . ASP A 1 90 ? 25.999 3.785 -42.868 1.00 86.56 90 ASP A N 1
ATOM 725 C CA . ASP A 1 90 ? 24.784 4.596 -42.717 1.00 86.56 90 ASP A CA 1
ATOM 726 C C . ASP A 1 90 ? 23.670 3.837 -41.975 1.00 86.56 90 ASP A C 1
ATOM 728 O O . ASP A 1 90 ? 22.942 4.409 -41.151 1.00 86.56 90 ASP A O 1
ATOM 732 N N . ALA A 1 91 ? 23.567 2.524 -42.212 1.00 88.81 91 ALA A N 1
ATOM 733 C CA . ALA A 1 91 ? 22.662 1.654 -41.467 1.00 88.81 91 ALA A CA 1
ATOM 734 C C . ALA A 1 91 ? 23.017 1.611 -39.970 1.00 88.81 91 ALA A C 1
ATOM 736 O O . ALA A 1 91 ? 22.135 1.797 -39.131 1.00 88.81 91 ALA A O 1
ATOM 737 N N . LEU A 1 92 ? 24.302 1.453 -39.631 1.00 90.44 92 LEU A N 1
ATOM 738 C CA . LEU A 1 92 ? 24.771 1.444 -38.240 1.00 90.44 92 LEU A CA 1
ATOM 739 C C . LEU A 1 92 ? 24.545 2.787 -37.536 1.00 90.44 92 LEU A C 1
ATOM 741 O O . LEU A 1 92 ? 24.133 2.805 -36.379 1.00 90.44 92 LEU A O 1
ATOM 745 N N . VAL A 1 93 ? 24.751 3.915 -38.221 1.00 90.69 93 VAL A N 1
ATOM 746 C CA . VAL A 1 93 ? 24.467 5.249 -37.659 1.00 90.69 93 VAL A CA 1
ATOM 747 C C . VAL A 1 93 ? 22.978 5.410 -37.354 1.00 90.69 93 VAL A C 1
ATOM 749 O O . VAL A 1 93 ? 22.601 5.983 -36.328 1.00 90.69 93 VAL A O 1
ATOM 752 N N . THR A 1 94 ? 22.116 4.899 -38.232 1.00 90.06 94 THR A N 1
ATOM 753 C CA . THR A 1 94 ? 20.663 4.934 -38.027 1.00 90.06 94 THR A CA 1
ATOM 754 C C . THR A 1 94 ? 20.258 4.079 -36.827 1.00 90.06 94 THR A C 1
ATOM 756 O O . THR A 1 94 ? 19.483 4.526 -35.979 1.00 90.06 94 THR A O 1
ATOM 759 N N . GLU A 1 95 ? 20.823 2.877 -36.712 1.00 93.06 95 GLU A N 1
ATOM 760 C CA . GLU A 1 95 ? 20.589 1.980 -35.580 1.00 93.06 95 GLU A CA 1
ATOM 761 C C . GLU A 1 95 ? 21.076 2.599 -34.263 1.00 93.06 95 GLU A C 1
ATOM 763 O O . GLU A 1 95 ? 20.332 2.630 -33.283 1.00 93.06 95 GLU A O 1
ATOM 768 N N . GLN A 1 96 ? 22.271 3.196 -34.254 1.00 91.94 96 GLN A N 1
ATOM 769 C CA . GLN A 1 96 ? 22.820 3.882 -33.086 1.00 91.94 96 GLN A CA 1
ATOM 770 C C . GLN A 1 96 ? 21.902 5.010 -32.599 1.00 91.94 96 GLN A C 1
ATOM 772 O O . GLN A 1 96 ? 21.646 5.119 -31.398 1.00 91.94 96 GLN A O 1
ATOM 777 N N . LYS A 1 97 ? 21.368 5.834 -33.512 1.00 91.00 97 LYS A N 1
ATOM 778 C CA . LYS A 1 97 ? 20.410 6.896 -33.156 1.00 91.00 97 LYS A CA 1
ATOM 779 C C . LYS A 1 97 ? 19.144 6.322 -32.524 1.00 91.00 97 LYS A C 1
ATOM 781 O O . LYS A 1 97 ? 18.692 6.826 -31.500 1.00 91.00 97 LYS A O 1
ATOM 786 N N . SER A 1 98 ? 18.609 5.240 -33.088 1.00 93.25 98 SER A N 1
ATOM 787 C CA . SER A 1 98 ? 17.426 4.572 -32.539 1.00 93.25 98 SER A CA 1
ATOM 788 C C . SER A 1 98 ? 17.671 4.023 -31.129 1.00 93.25 98 SER A C 1
ATOM 790 O O . SER A 1 98 ? 16.833 4.188 -30.240 1.00 93.25 98 SER A O 1
ATOM 792 N N . VAL A 1 99 ? 18.839 3.419 -30.897 1.00 93.62 99 VAL A N 1
ATOM 793 C CA . VAL A 1 99 ? 19.245 2.938 -29.570 1.00 93.62 99 VAL A CA 1
ATOM 794 C C . VAL A 1 99 ? 19.364 4.093 -28.578 1.00 93.62 99 VAL A C 1
ATOM 796 O O . VAL A 1 99 ? 18.861 3.979 -27.460 1.00 93.62 99 VAL A O 1
ATOM 799 N N . GLN A 1 100 ? 19.953 5.221 -28.983 1.00 92.88 100 GLN A N 1
ATOM 800 C CA . GLN A 1 100 ? 20.075 6.395 -28.119 1.00 92.88 100 GLN A CA 1
ATOM 801 C C . GLN A 1 100 ? 18.702 6.925 -27.679 1.00 92.88 100 GLN A C 1
ATOM 803 O O . GLN A 1 100 ? 18.478 7.138 -26.489 1.00 92.88 100 GLN A O 1
ATOM 808 N N . GLU A 1 101 ? 17.742 7.042 -28.600 1.00 95.00 101 GLU A N 1
ATOM 809 C CA . GLU A 1 101 ? 16.377 7.467 -28.261 1.00 95.00 101 GLU A CA 1
ATOM 810 C C . GLU A 1 101 ? 15.682 6.511 -27.279 1.00 95.00 101 GLU A C 1
ATOM 812 O O . GLU A 1 101 ? 14.902 6.941 -26.423 1.00 95.00 101 GLU A O 1
ATOM 817 N N . MET A 1 102 ? 15.937 5.203 -27.391 1.00 95.31 102 MET A N 1
ATOM 818 C CA . MET A 1 102 ? 15.409 4.215 -26.446 1.00 95.31 102 MET A CA 1
ATOM 819 C C . MET A 1 102 ? 16.032 4.366 -25.057 1.00 95.31 102 MET A C 1
ATOM 821 O O . MET A 1 102 ? 15.306 4.309 -24.060 1.00 95.31 102 MET A O 1
ATOM 825 N N . ILE A 1 103 ? 17.343 4.601 -24.981 1.00 94.50 103 ILE A N 1
ATOM 826 C CA . ILE A 1 103 ? 18.049 4.854 -23.719 1.00 94.50 103 ILE A CA 1
ATOM 827 C C . ILE A 1 103 ? 17.500 6.110 -23.039 1.00 94.50 103 ILE A C 1
ATOM 829 O O . ILE A 1 103 ? 17.222 6.081 -21.837 1.00 94.50 103 ILE A O 1
ATOM 833 N N . ASP A 1 104 ? 17.273 7.186 -23.788 1.00 94.88 104 ASP A N 1
ATOM 834 C CA . ASP A 1 104 ? 16.754 8.440 -23.235 1.00 94.88 104 ASP A CA 1
ATOM 835 C C . ASP A 1 104 ? 15.335 8.259 -22.670 1.00 94.88 104 ASP A C 1
ATOM 837 O O . ASP A 1 104 ? 15.033 8.697 -21.552 1.00 94.88 104 ASP A O 1
ATOM 841 N N . LYS A 1 105 ? 14.471 7.529 -23.392 1.00 95.69 105 LYS A N 1
ATOM 842 C CA . LYS A 1 105 ? 13.120 7.171 -22.922 1.00 95.69 105 LYS A CA 1
ATOM 843 C C . LYS A 1 105 ? 13.163 6.331 -21.647 1.00 95.69 105 LYS A C 1
ATOM 845 O O . LYS A 1 105 ? 12.439 6.631 -20.696 1.00 95.69 105 LYS A O 1
ATOM 850 N N . LEU A 1 106 ? 14.017 5.308 -21.603 1.00 96.12 106 LEU A N 1
ATOM 851 C CA . LEU A 1 106 ? 14.192 4.455 -20.423 1.00 96.12 106 LEU A CA 1
ATOM 852 C C . LEU A 1 106 ? 14.724 5.246 -19.225 1.00 96.12 106 LEU A C 1
ATOM 854 O O . LEU A 1 106 ? 14.241 5.075 -18.109 1.00 96.12 106 LEU A O 1
ATOM 858 N N . THR A 1 107 ? 15.671 6.152 -19.456 1.00 96.06 107 THR A N 1
ATOM 859 C CA . THR A 1 107 ? 16.246 7.011 -18.414 1.00 96.06 107 THR A CA 1
ATOM 860 C C . THR A 1 107 ? 15.188 7.937 -17.819 1.00 96.06 107 THR A C 1
ATOM 862 O O . THR A 1 107 ? 15.066 8.040 -16.596 1.00 96.06 107 THR A O 1
ATOM 865 N N . SER A 1 108 ? 14.369 8.563 -18.669 1.00 95.12 108 SER A N 1
ATOM 866 C CA . SER A 1 108 ? 13.243 9.392 -18.229 1.00 95.12 108 SER A CA 1
ATOM 867 C C . SER A 1 108 ? 12.217 8.584 -17.427 1.00 95.12 108 SER A C 1
ATOM 869 O O . SER A 1 108 ? 11.794 9.012 -16.349 1.00 95.12 108 SER A O 1
ATOM 871 N N . HIS A 1 109 ? 11.869 7.385 -17.902 1.00 96.62 109 HIS A N 1
ATOM 872 C CA . HIS A 1 109 ? 10.930 6.506 -17.211 1.00 96.62 109 HIS A CA 1
ATOM 873 C C . HIS A 1 109 ? 11.452 6.070 -15.834 1.00 96.62 109 HIS A C 1
ATOM 875 O O . HIS A 1 109 ? 10.739 6.198 -14.839 1.00 96.62 109 HIS A O 1
ATOM 881 N N . ASN A 1 110 ? 12.716 5.648 -15.749 1.00 96.38 110 ASN A N 1
ATOM 882 C CA . ASN A 1 110 ? 13.355 5.285 -14.484 1.00 96.38 110 ASN A CA 1
ATOM 883 C C . ASN A 1 110 ? 13.379 6.453 -13.495 1.00 96.38 110 ASN A C 1
ATOM 885 O O . ASN A 1 110 ? 13.094 6.259 -12.315 1.00 96.38 110 ASN A O 1
ATOM 889 N N . LYS A 1 111 ? 13.662 7.675 -13.960 1.00 96.31 111 LYS A N 1
ATOM 890 C CA . LYS A 1 111 ? 13.615 8.865 -13.103 1.00 96.31 111 LYS A CA 1
ATOM 891 C C . LYS A 1 111 ? 12.217 9.084 -12.514 1.00 96.31 111 LYS A C 1
ATOM 893 O O . LYS A 1 111 ? 12.092 9.301 -11.313 1.00 96.31 111 LYS A O 1
ATOM 898 N N . SER A 1 112 ? 11.173 8.970 -13.335 1.00 96.69 112 SER A N 1
ATOM 899 C CA . SER A 1 112 ? 9.783 9.111 -12.880 1.00 96.69 112 SER A CA 1
ATOM 900 C C . SER A 1 112 ? 9.376 8.028 -11.872 1.00 96.69 112 SER A C 1
ATOM 902 O O . SER A 1 112 ? 8.692 8.319 -10.885 1.00 96.69 112 SER A O 1
ATOM 904 N N . LEU A 1 113 ? 9.826 6.787 -12.075 1.00 97.19 113 LEU A N 1
ATOM 905 C CA . LEU A 1 113 ? 9.598 5.700 -11.122 1.00 97.19 113 LEU A CA 1
ATOM 906 C C . LEU A 1 113 ? 10.285 5.969 -9.780 1.00 97.19 113 LEU A C 1
ATOM 908 O O . LEU A 1 113 ? 9.655 5.798 -8.740 1.00 97.19 113 LEU A O 1
ATOM 912 N N . LEU A 1 114 ? 11.533 6.444 -9.787 1.00 97.38 114 LEU A N 1
ATOM 913 C CA . LEU A 1 114 ? 12.256 6.791 -8.559 1.00 97.38 114 LEU A CA 1
ATOM 91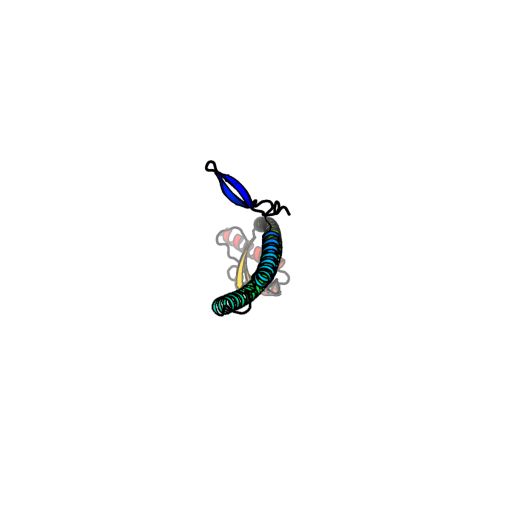4 C C . LEU A 1 114 ? 11.562 7.910 -7.772 1.00 97.38 114 LEU A C 1
ATOM 916 O O . LEU A 1 114 ? 11.445 7.824 -6.551 1.00 97.38 114 LEU A O 1
ATOM 920 N N . GLU A 1 115 ? 11.057 8.937 -8.457 1.00 97.44 115 GLU A N 1
ATOM 921 C CA . GLU A 1 115 ? 10.273 10.006 -7.823 1.00 97.44 115 GLU A CA 1
ATOM 922 C C . GLU A 1 115 ? 8.972 9.467 -7.206 1.00 97.44 115 GLU A C 1
ATOM 924 O O . GLU A 1 115 ? 8.597 9.859 -6.099 1.00 97.44 115 GLU A O 1
ATOM 929 N N . SER A 1 116 ? 8.313 8.525 -7.886 1.00 96.69 116 SER A N 1
ATOM 930 C CA . SER A 1 116 ? 7.088 7.886 -7.393 1.00 96.69 116 SER A CA 1
ATOM 931 C C . SER A 1 116 ? 7.348 7.012 -6.165 1.00 96.69 116 SER A C 1
ATOM 933 O O . SER A 1 116 ? 6.589 7.080 -5.201 1.00 96.69 116 SER A O 1
ATOM 935 N N . ILE A 1 117 ? 8.434 6.232 -6.173 1.00 97.62 117 ILE A N 1
ATOM 936 C CA . ILE A 1 117 ? 8.860 5.417 -5.027 1.00 97.62 117 ILE A CA 1
ATOM 937 C C . ILE A 1 117 ? 9.105 6.314 -3.817 1.00 97.62 117 ILE A C 1
ATOM 939 O O . ILE A 1 117 ? 8.521 6.083 -2.765 1.00 97.62 117 ILE A O 1
ATOM 943 N N . LYS A 1 118 ? 9.884 7.388 -3.987 1.00 97.75 118 LYS A N 1
ATOM 944 C CA . LYS A 1 118 ? 10.177 8.321 -2.896 1.00 97.75 118 LYS A CA 1
ATOM 945 C C . LYS A 1 118 ? 8.901 8.913 -2.288 1.00 97.75 118 LYS A C 1
ATOM 947 O O . LYS A 1 118 ? 8.777 9.005 -1.071 1.00 97.75 118 LYS A O 1
ATOM 952 N N . LYS A 1 119 ? 7.934 9.292 -3.128 1.00 97.56 119 LYS A N 1
ATOM 953 C CA . LYS A 1 119 ? 6.644 9.810 -2.658 1.00 97.56 119 LYS A CA 1
ATOM 954 C C . LYS A 1 119 ? 5.868 8.763 -1.848 1.00 97.56 119 LYS A C 1
ATOM 956 O O . LYS A 1 119 ? 5.307 9.099 -0.811 1.00 97.56 119 LYS A O 1
ATOM 961 N N . LEU A 1 120 ? 5.846 7.512 -2.305 1.00 97.69 120 LEU A N 1
ATOM 962 C CA . LEU A 1 120 ? 5.177 6.421 -1.591 1.00 97.69 120 LEU A CA 1
ATOM 963 C C . LEU A 1 120 ? 5.840 6.126 -0.240 1.00 97.69 120 LEU A C 1
ATOM 965 O O . LEU A 1 120 ? 5.132 5.922 0.741 1.00 97.69 120 LEU A O 1
ATOM 969 N N . GLU A 1 121 ? 7.170 6.168 -0.163 1.00 97.88 121 GLU A N 1
ATOM 970 C CA . GLU A 1 121 ? 7.906 6.010 1.099 1.00 97.88 121 GLU A CA 1
ATOM 971 C C . GLU A 1 121 ? 7.573 7.132 2.100 1.00 97.88 121 GLU A C 1
ATOM 973 O O . GLU A 1 121 ? 7.384 6.877 3.291 1.00 97.88 121 GLU A O 1
ATOM 978 N N . GLU A 1 122 ? 7.453 8.377 1.626 1.00 97.12 122 GLU A N 1
ATOM 979 C CA . GLU A 1 122 ? 7.042 9.518 2.454 1.00 97.12 122 GLU A CA 1
ATOM 980 C C . GLU A 1 122 ? 5.593 9.372 2.961 1.00 97.12 122 GLU A C 1
ATOM 982 O O . GLU A 1 122 ? 5.318 9.623 4.140 1.00 97.12 122 GLU A O 1
ATOM 987 N N . GLU A 1 123 ? 4.670 8.927 2.100 1.00 97.12 123 GLU A N 1
ATOM 988 C CA . GLU A 1 123 ? 3.272 8.656 2.465 1.00 97.12 123 GLU A CA 1
ATOM 989 C C . GLU A 1 123 ? 3.152 7.499 3.471 1.00 97.12 123 GLU A C 1
ATOM 991 O O . GLU A 1 123 ? 2.419 7.611 4.459 1.00 97.12 123 GLU A O 1
ATOM 996 N N . GLU A 1 124 ? 3.907 6.414 3.280 1.00 96.94 124 GLU A N 1
ATOM 997 C CA . GLU A 1 124 ? 3.946 5.278 4.204 1.00 96.94 124 GLU A CA 1
ATOM 998 C C . GLU A 1 124 ? 4.470 5.697 5.583 1.00 96.94 124 GLU A C 1
ATOM 1000 O O . GLU A 1 124 ? 3.855 5.383 6.608 1.00 96.94 124 GLU A O 1
ATOM 1005 N N . ALA A 1 125 ? 5.558 6.471 5.629 1.00 96.75 125 ALA A N 1
ATOM 1006 C CA . ALA A 1 125 ? 6.123 6.967 6.881 1.00 96.75 125 ALA A CA 1
ATOM 1007 C C . ALA A 1 125 ? 5.136 7.871 7.644 1.00 96.75 125 ALA A C 1
ATOM 1009 O O . ALA A 1 125 ? 5.025 7.783 8.875 1.00 96.75 125 ALA A O 1
ATOM 1010 N N . ALA A 1 126 ? 4.389 8.720 6.930 1.00 96.06 126 ALA A N 1
ATOM 1011 C CA . ALA A 1 126 ? 3.350 9.559 7.520 1.00 96.06 126 ALA A CA 1
ATOM 1012 C C . ALA A 1 126 ? 2.203 8.715 8.103 1.00 96.06 126 ALA A C 1
ATOM 1014 O O . ALA A 1 126 ? 1.852 8.876 9.276 1.00 96.06 126 ALA A O 1
ATOM 1015 N N . LEU A 1 127 ? 1.684 7.754 7.331 1.00 96.62 127 LEU A N 1
ATOM 1016 C CA . LEU A 1 127 ? 0.631 6.837 7.779 1.00 96.62 127 LEU A CA 1
ATOM 1017 C C . LEU A 1 127 ? 1.065 6.013 8.992 1.00 96.62 127 LEU A C 1
ATOM 1019 O O . LEU A 1 127 ? 0.292 5.833 9.936 1.00 96.62 127 LEU A O 1
ATOM 1023 N N . GLN A 1 128 ? 2.310 5.539 9.009 1.00 96.06 128 GLN A N 1
ATOM 1024 C CA . GLN A 1 128 ? 2.841 4.776 10.130 1.00 96.06 128 GLN A CA 1
ATOM 1025 C C . GLN A 1 128 ? 2.905 5.628 11.401 1.00 96.06 128 GLN A C 1
ATOM 1027 O O . GLN A 1 128 ? 2.548 5.153 12.482 1.00 96.06 128 GLN A O 1
ATOM 1032 N N . LYS A 1 129 ? 3.316 6.896 11.290 1.00 96.25 129 LYS A N 1
ATOM 1033 C CA . LYS A 1 129 ? 3.332 7.828 12.421 1.00 96.25 129 LYS A CA 1
ATOM 1034 C C . LYS A 1 129 ? 1.924 8.052 12.970 1.00 96.25 129 LYS A C 1
ATOM 1036 O O . LYS A 1 129 ? 1.726 7.918 14.180 1.00 96.25 129 LYS A O 1
ATOM 1041 N N . ASP A 1 130 ? 0.954 8.322 12.104 1.00 95.56 130 ASP A N 1
ATOM 1042 C CA . ASP A 1 130 ? -0.440 8.537 12.502 1.00 95.56 130 ASP A CA 1
ATOM 1043 C C . ASP A 1 130 ? -1.039 7.292 13.159 1.00 95.56 130 ASP A C 1
ATOM 1045 O O . ASP A 1 130 ? -1.650 7.379 14.229 1.00 95.56 130 ASP A O 1
ATOM 1049 N N . TYR A 1 131 ? -0.777 6.113 12.590 1.00 96.19 131 TYR A N 1
ATOM 1050 C CA . TYR A 1 131 ? -1.178 4.838 13.174 1.00 96.19 131 TYR A CA 1
ATOM 1051 C C . TYR A 1 131 ? -0.595 4.640 14.579 1.00 96.19 131 TYR A C 1
ATOM 1053 O O . TYR A 1 131 ? -1.310 4.224 15.492 1.00 96.19 131 TYR A O 1
ATOM 1061 N N . GLN A 1 132 ? 0.678 4.980 14.805 1.00 96.12 132 GLN A N 1
ATOM 1062 C CA . GLN A 1 132 ? 1.290 4.884 16.135 1.00 96.12 132 GLN A CA 1
ATOM 1063 C C . GLN A 1 132 ? 0.642 5.837 17.145 1.00 96.12 132 GLN A C 1
ATOM 1065 O O . GLN A 1 132 ? 0.449 5.459 18.305 1.00 96.12 132 GLN A O 1
ATOM 1070 N N . VAL A 1 133 ? 0.279 7.056 16.732 1.00 96.12 133 VAL A N 1
ATOM 1071 C CA . VAL A 1 133 ? -0.439 8.001 17.602 1.00 96.12 133 VAL A CA 1
ATOM 1072 C C . VAL A 1 133 ? -1.821 7.456 17.960 1.00 96.12 133 VAL A C 1
ATOM 1074 O O . VAL A 1 133 ? -2.163 7.398 19.143 1.00 96.12 133 VAL A O 1
ATOM 1077 N N . GLN A 1 134 ? -2.588 6.998 16.968 1.00 95.50 134 GLN A N 1
ATOM 1078 C CA . GLN A 1 134 ? -3.916 6.422 17.190 1.00 95.50 134 GLN A CA 1
ATOM 1079 C C . GLN A 1 134 ? -3.852 5.178 18.077 1.00 95.50 134 GLN A C 1
ATOM 1081 O O . GLN A 1 134 ? -4.622 5.062 19.029 1.00 95.50 134 GLN A O 1
ATOM 1086 N N . LYS A 1 135 ? -2.891 4.281 17.836 1.00 95.56 135 LYS A N 1
ATOM 1087 C CA . LYS A 1 135 ? -2.676 3.082 18.652 1.00 95.56 135 LYS A CA 1
ATOM 1088 C C . LYS A 1 135 ? -2.401 3.438 20.113 1.00 95.56 135 LYS A C 1
ATOM 1090 O O . LYS A 1 135 ? -3.022 2.854 20.996 1.00 95.56 135 LYS A O 1
ATOM 1095 N N . LYS A 1 136 ? -1.527 4.416 20.379 1.00 95.75 136 LYS A N 1
ATOM 1096 C CA . LYS A 1 136 ? -1.247 4.889 21.747 1.00 95.75 136 LYS A CA 1
ATOM 1097 C C . LYS A 1 136 ? -2.477 5.519 22.402 1.00 95.75 136 LYS A C 1
ATOM 1099 O O . LYS A 1 136 ? -2.734 5.268 23.577 1.00 95.75 136 LYS A O 1
ATOM 1104 N N . ALA A 1 137 ? -3.244 6.316 21.659 1.00 95.06 137 ALA A N 1
ATOM 1105 C CA . ALA A 1 137 ? -4.476 6.919 22.161 1.00 95.06 137 ALA A CA 1
ATOM 1106 C C . ALA A 1 137 ? -5.525 5.852 22.518 1.00 95.06 137 ALA A C 1
ATOM 1108 O O . ALA A 1 137 ? -6.120 5.920 23.592 1.00 95.06 137 ALA A O 1
ATOM 1109 N N . LEU A 1 138 ? -5.695 4.835 21.666 1.00 93.88 138 LEU A N 1
ATOM 1110 C CA . LEU A 1 138 ? -6.588 3.703 21.915 1.00 93.88 138 LEU A CA 1
ATOM 1111 C C . LEU A 1 138 ? -6.130 2.865 23.109 1.00 93.88 138 LEU A C 1
ATOM 1113 O O . LEU A 1 138 ? -6.955 2.547 23.954 1.00 93.88 138 LEU A O 1
ATOM 1117 N N . GLN A 1 139 ? -4.835 2.560 23.227 1.00 93.50 139 GLN A N 1
ATOM 1118 C CA . GLN A 1 139 ? -4.283 1.845 24.384 1.00 93.50 139 GLN A CA 1
ATOM 1119 C C . GLN A 1 139 ? -4.555 2.597 25.688 1.00 93.50 139 GLN A C 1
ATOM 1121 O O . GLN A 1 139 ? -5.104 2.023 26.623 1.00 93.50 139 GLN A O 1
ATOM 1126 N N . LYS A 1 140 ? -4.277 3.906 25.719 1.00 95.06 140 LYS A N 1
ATOM 1127 C CA . LYS A 1 140 ? -4.584 4.756 26.875 1.00 95.06 140 LYS A CA 1
ATOM 1128 C C . LYS A 1 140 ? -6.085 4.792 27.178 1.00 95.06 140 LYS A C 1
ATOM 1130 O O . LYS A 1 140 ? -6.475 4.797 28.342 1.00 95.06 140 LYS A O 1
ATOM 1135 N N . GLY A 1 141 ? -6.922 4.815 26.140 1.00 92.12 141 GLY A N 1
ATOM 1136 C CA . GLY A 1 141 ? -8.372 4.701 26.267 1.00 92.12 141 GLY A CA 1
ATOM 1137 C C . GLY A 1 141 ? -8.770 3.385 26.930 1.00 92.12 141 GLY A C 1
ATOM 1138 O O . GLY A 1 141 ? -9.440 3.409 27.955 1.00 92.12 141 GLY A O 1
ATOM 1139 N N . VAL A 1 142 ? -8.308 2.250 26.400 1.00 90.31 142 VAL A N 1
ATOM 1140 C CA . VAL A 1 142 ? -8.569 0.911 26.950 1.00 90.31 142 VAL A CA 1
ATOM 1141 C C . VAL A 1 142 ? -8.122 0.821 28.406 1.00 90.31 142 VAL A C 1
ATOM 1143 O O . VAL A 1 142 ? -8.905 0.379 29.239 1.00 90.31 142 VAL A O 1
ATOM 1146 N N . GLU A 1 143 ? -6.923 1.294 28.747 1.00 91.06 143 GLU A N 1
ATOM 1147 C CA . GLU A 1 143 ? -6.431 1.321 30.130 1.00 91.06 143 GLU A CA 1
ATOM 1148 C C . GLU A 1 143 ? -7.325 2.172 31.044 1.00 91.06 143 GLU A C 1
ATOM 1150 O O . GLU A 1 143 ? -7.695 1.740 32.137 1.00 91.06 143 GLU A O 1
ATOM 1155 N N . MET A 1 144 ? -7.709 3.371 30.593 1.00 93.38 144 MET A N 1
ATOM 1156 C CA . MET A 1 144 ? -8.579 4.274 31.347 1.00 93.38 144 MET A CA 1
ATOM 1157 C C . MET A 1 144 ? -9.969 3.667 31.563 1.00 93.38 144 MET A C 1
ATOM 1159 O O . MET A 1 144 ? -10.472 3.691 32.686 1.00 93.38 144 MET A O 1
ATOM 1163 N N . TYR A 1 145 ? -10.581 3.104 30.518 1.00 90.38 145 TYR A N 1
ATOM 1164 C CA . TYR A 1 145 ? -11.879 2.439 30.612 1.00 90.38 145 TYR A CA 1
ATOM 1165 C C . TYR A 1 145 ? -11.798 1.205 31.510 1.00 90.38 145 TYR A C 1
ATOM 1167 O O . TYR A 1 145 ? -12.621 1.064 32.412 1.00 90.38 145 TYR A O 1
ATOM 1175 N N . SER A 1 146 ? -10.772 0.373 31.346 1.00 88.56 146 SER A N 1
ATOM 1176 C CA . SER A 1 146 ? -10.630 -0.847 32.142 1.00 88.56 146 SER A CA 1
ATOM 1177 C C . SER A 1 146 ? -10.466 -0.533 33.625 1.00 88.56 146 SER A C 1
ATOM 1179 O O . SER A 1 146 ? -11.113 -1.149 34.467 1.00 88.56 146 SER A O 1
ATOM 1181 N N . LYS A 1 147 ? -9.672 0.494 33.953 1.00 89.00 147 LYS A N 1
ATOM 1182 C CA . LYS A 1 147 ? -9.465 0.942 35.334 1.00 89.00 147 LYS A CA 1
ATOM 1183 C C . LYS A 1 147 ? -10.703 1.607 35.939 1.00 89.00 147 LYS A C 1
ATOM 1185 O O . LYS A 1 147 ? -11.026 1.339 37.091 1.00 89.00 147 LYS A O 1
ATOM 1190 N N . ASN A 1 148 ? -11.377 2.485 35.195 1.00 89.75 148 ASN A N 1
ATOM 1191 C CA . ASN A 1 148 ? -12.504 3.259 35.723 1.00 89.75 148 ASN A CA 1
ATOM 1192 C C . ASN A 1 148 ? -13.777 2.420 35.865 1.00 89.75 148 ASN A C 1
ATOM 1194 O O . ASN A 1 148 ? -14.555 2.639 36.791 1.00 89.75 148 ASN A O 1
ATOM 1198 N N . PHE A 1 149 ? -13.998 1.477 34.948 1.00 87.00 149 PHE A N 1
ATOM 1199 C CA . PHE A 1 149 ? -15.174 0.612 34.972 1.00 87.00 149 PHE A CA 1
ATOM 1200 C C . PHE A 1 149 ? -14.924 -0.724 35.676 1.00 87.00 149 PHE A C 1
ATOM 1202 O O . PHE A 1 149 ? -15.899 -1.419 35.955 1.00 87.00 149 PHE A O 1
ATOM 1209 N N . ASP A 1 150 ? -13.667 -1.036 36.021 1.00 86.94 150 ASP A N 1
ATOM 1210 C CA . ASP A 1 150 ? -13.244 -2.335 36.562 1.00 86.94 150 ASP A CA 1
ATOM 1211 C C . ASP A 1 150 ? -13.717 -3.477 35.643 1.00 86.94 150 ASP A C 1
ATOM 1213 O O . ASP A 1 150 ? -14.387 -4.425 36.056 1.00 86.94 150 ASP A O 1
ATOM 1217 N N . LEU A 1 151 ? -13.442 -3.293 34.348 1.00 87.69 151 LEU A N 1
ATOM 1218 C CA . LEU A 1 151 ? -13.955 -4.091 33.239 1.00 87.69 151 LEU A CA 1
ATOM 1219 C C . LEU A 1 151 ? -12.806 -4.440 32.295 1.00 87.69 151 LEU A C 1
ATOM 1221 O O . LEU A 1 151 ? -12.211 -3.544 31.710 1.00 87.69 151 LEU A O 1
ATOM 1225 N N . ASP A 1 152 ? -12.526 -5.720 32.099 1.00 88.69 152 ASP A N 1
ATOM 1226 C CA . ASP A 1 152 ? -11.545 -6.180 31.114 1.00 88.69 152 ASP A CA 1
ATOM 1227 C C . ASP A 1 152 ? -12.263 -6.856 29.944 1.00 88.69 152 ASP A C 1
ATOM 1229 O O . ASP A 1 152 ? -13.189 -7.647 30.141 1.00 88.69 152 ASP A O 1
ATOM 1233 N N . VAL A 1 153 ? -11.865 -6.521 28.717 1.00 89.75 153 VAL A N 1
ATOM 1234 C CA . VAL A 1 153 ? -12.486 -7.043 27.495 1.00 89.75 153 VAL A CA 1
ATOM 1235 C C . VAL A 1 153 ? -11.408 -7.617 26.594 1.00 89.75 153 VAL A C 1
ATOM 1237 O O . VAL A 1 153 ? -10.561 -6.895 26.072 1.00 89.75 153 VAL A O 1
ATOM 1240 N N . ASN A 1 154 ? -11.481 -8.922 26.357 1.00 90.19 154 ASN A N 1
ATOM 1241 C CA . ASN A 1 154 ? -10.610 -9.620 25.425 1.00 90.19 154 ASN A CA 1
ATOM 1242 C C . ASN A 1 154 ? -11.405 -10.036 24.188 1.00 90.19 154 ASN A C 1
ATOM 1244 O O . ASN A 1 154 ? -12.501 -10.574 24.311 1.00 90.19 154 ASN A O 1
ATOM 1248 N N . VAL A 1 155 ? -10.866 -9.799 22.995 1.00 91.75 155 VAL A N 1
ATOM 1249 C CA . VAL A 1 155 ? -11.532 -10.152 21.740 1.00 91.75 155 VAL A CA 1
ATOM 1250 C C . VAL A 1 155 ? -10.741 -11.238 21.025 1.00 91.75 155 VAL A C 1
ATOM 1252 O O . VAL A 1 155 ? -9.562 -11.062 20.723 1.00 91.75 155 VAL A O 1
ATOM 1255 N N . VAL A 1 156 ? -11.418 -12.336 20.697 1.00 93.06 156 VAL A N 1
ATOM 1256 C CA . VAL A 1 156 ? -10.872 -13.453 19.927 1.00 93.06 156 VAL A CA 1
ATOM 1257 C C . VAL A 1 156 ? -11.564 -13.504 18.572 1.00 93.06 156 VAL A C 1
ATOM 1259 O O . VAL A 1 156 ? -12.790 -13.586 18.469 1.00 93.06 156 VAL A O 1
ATOM 1262 N N . ASN A 1 157 ? -10.770 -13.464 17.505 1.00 89.94 157 ASN A N 1
ATOM 1263 C CA . ASN A 1 157 ? -11.284 -13.655 16.155 1.00 89.94 157 ASN A CA 1
ATOM 1264 C C . ASN A 1 157 ? -11.567 -15.139 15.927 1.00 89.94 157 ASN A C 1
ATOM 1266 O O . ASN A 1 157 ? -10.655 -15.957 16.009 1.00 89.94 157 ASN A O 1
ATOM 1270 N N . VAL A 1 158 ? -12.821 -15.468 15.619 1.00 88.00 158 VAL A N 1
ATOM 1271 C CA . VAL A 1 158 ? -13.242 -16.850 15.347 1.00 88.00 158 VAL A CA 1
ATOM 1272 C C . VAL A 1 158 ? -13.324 -17.111 13.849 1.00 88.00 158 VAL A C 1
ATOM 1274 O O . VAL A 1 158 ? -12.964 -18.186 13.386 1.00 88.00 158 VAL A O 1
ATOM 1277 N N . SER A 1 159 ? -13.785 -16.128 13.075 1.00 88.50 159 SER A N 1
ATOM 1278 C CA . SER A 1 159 ? -13.885 -16.225 11.618 1.00 88.50 159 SER A CA 1
ATOM 1279 C C . SER A 1 159 ? -13.836 -14.843 10.964 1.00 88.50 159 SER A C 1
ATOM 1281 O O . SER A 1 159 ? -13.773 -13.811 11.638 1.00 88.50 159 SER A O 1
ATOM 1283 N N . GLU A 1 160 ? -13.900 -14.810 9.635 1.00 85.25 160 GLU A N 1
ATOM 1284 C CA . GLU A 1 160 ? -14.003 -13.563 8.875 1.00 85.25 160 GLU A CA 1
ATOM 1285 C C . GLU A 1 160 ? -15.297 -12.795 9.158 1.00 85.25 160 GLU A C 1
ATOM 1287 O O . GLU A 1 160 ? -15.302 -11.571 9.051 1.00 85.25 160 GLU A O 1
ATOM 1292 N N . THR A 1 161 ? -16.365 -13.484 9.566 1.00 88.06 161 THR A N 1
ATOM 1293 C CA . THR A 1 161 ? -17.701 -12.905 9.772 1.00 88.06 161 THR A CA 1
ATOM 1294 C C . THR A 1 161 ? -18.075 -12.738 11.242 1.00 88.06 161 THR A C 1
ATOM 1296 O O . THR A 1 161 ? -19.047 -12.050 11.547 1.00 88.06 161 THR A O 1
ATOM 1299 N N . ARG A 1 162 ? -17.312 -13.323 12.172 1.00 91.06 162 ARG A N 1
ATOM 1300 C CA . ARG A 1 162 ? -17.644 -13.341 13.602 1.00 91.06 162 ARG A CA 1
ATOM 1301 C C . ARG A 1 162 ? -16.408 -13.255 14.486 1.00 91.06 162 ARG A C 1
ATOM 1303 O O . ARG A 1 162 ? -15.405 -13.931 14.249 1.00 91.06 162 ARG A O 1
ATOM 1310 N N . TYR A 1 163 ? -16.534 -12.497 15.567 1.00 93.06 163 TYR A N 1
ATOM 1311 C CA . TYR A 1 163 ? -15.592 -12.512 16.681 1.00 93.06 163 TYR A CA 1
ATOM 1312 C C . TYR A 1 163 ? -16.325 -12.723 18.004 1.00 93.06 163 TYR A C 1
ATOM 1314 O O . TYR A 1 163 ? -17.539 -12.539 18.107 1.00 93.06 163 TYR A O 1
ATOM 1322 N N . GLU A 1 164 ? -15.576 -13.150 19.010 1.00 93.94 164 GLU A N 1
ATOM 1323 C CA . GLU A 1 164 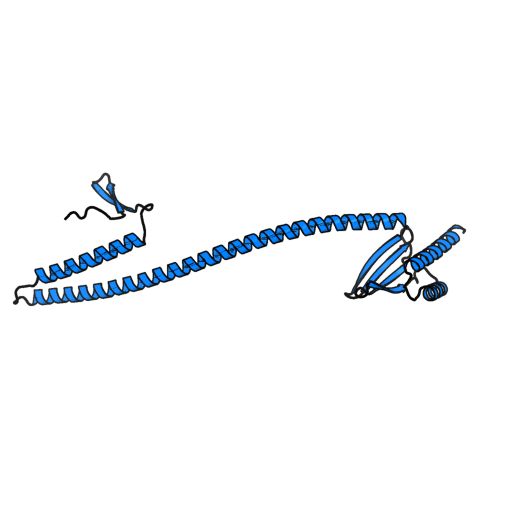? -16.077 -13.382 20.357 1.00 93.94 164 GLU A CA 1
ATOM 1324 C C . GLU A 1 164 ? -15.394 -12.411 21.315 1.00 93.94 164 GLU A C 1
ATOM 1326 O O . GLU A 1 164 ? -14.175 -12.258 21.284 1.00 93.94 164 GLU A O 1
ATOM 1331 N N . ALA A 1 165 ? -16.184 -11.725 22.136 1.00 92.69 165 ALA A N 1
ATOM 1332 C CA . ALA A 1 165 ? -15.697 -10.796 23.145 1.00 92.69 165 ALA A CA 1
ATOM 1333 C C . ALA A 1 165 ? -15.927 -11.390 24.536 1.00 92.69 165 ALA A C 1
ATOM 1335 O O . ALA A 1 165 ? -17.054 -11.665 24.929 1.00 92.69 165 ALA A O 1
ATOM 1336 N N . PHE A 1 166 ? -14.856 -11.589 25.286 1.00 91.44 166 PHE A N 1
ATOM 1337 C CA . PHE A 1 166 ? -14.877 -12.077 26.654 1.00 91.44 166 PHE A CA 1
ATOM 1338 C C . PHE A 1 166 ? -14.785 -10.885 27.593 1.00 91.44 166 PHE A C 1
ATOM 1340 O O . PHE A 1 166 ? -13.770 -10.190 27.618 1.00 91.44 166 PHE A O 1
ATOM 1347 N N . VAL A 1 167 ? -15.848 -10.653 28.352 1.00 90.75 167 VAL A N 1
ATOM 1348 C CA . VAL A 1 167 ? -15.962 -9.534 29.284 1.00 90.75 167 VAL A CA 1
ATOM 1349 C C . VAL A 1 167 ? -15.803 -10.056 30.704 1.00 90.75 167 VAL A C 1
ATOM 1351 O O . VAL A 1 167 ? -16.523 -10.960 31.130 1.00 90.75 167 VAL A O 1
ATOM 1354 N N . LYS A 1 168 ? -14.860 -9.484 31.444 1.00 89.06 168 LYS A N 1
ATOM 1355 C CA . LYS A 1 168 ? -14.601 -9.781 32.853 1.00 89.06 168 LYS A CA 1
ATOM 1356 C C . LYS A 1 168 ? -14.894 -8.549 33.689 1.00 89.06 168 LYS A C 1
ATOM 1358 O O . LYS A 1 168 ? -14.431 -7.458 33.375 1.00 89.06 168 LYS A O 1
ATOM 1363 N N . PHE A 1 169 ? -15.635 -8.744 34.772 1.00 86.25 169 PHE A N 1
ATOM 1364 C CA . PHE A 1 169 ? -15.901 -7.707 35.761 1.00 86.25 169 PHE A CA 1
ATOM 1365 C C . PHE A 1 169 ? -15.003 -7.949 36.974 1.00 86.25 169 PHE A C 1
ATOM 1367 O O . PHE A 1 169 ? -15.030 -9.033 37.561 1.00 86.25 169 PHE A O 1
ATOM 1374 N N . GLY A 1 170 ? -14.220 -6.949 37.363 1.00 78.56 170 GLY A N 1
ATOM 1375 C CA . GLY A 1 170 ? -13.288 -7.059 38.479 1.00 78.56 170 GLY A CA 1
ATOM 1376 C C . GLY A 1 170 ? -11.898 -7.543 38.084 1.00 78.56 170 GLY A C 1
ATOM 1377 O O . GLY A 1 170 ? -11.735 -8.578 37.439 1.00 78.56 170 GLY A O 1
ATOM 1378 N N . ASN A 1 171 ? -10.878 -6.844 38.577 1.00 64.88 171 ASN A N 1
ATOM 1379 C CA . ASN A 1 171 ? -9.464 -7.144 38.337 1.00 64.88 171 ASN A CA 1
ATOM 1380 C C . ASN A 1 171 ? -8.904 -8.301 39.207 1.00 64.88 171 ASN A C 1
ATOM 1382 O O . ASN A 1 171 ? -7.799 -8.217 39.746 1.00 64.88 171 ASN A O 1
ATOM 1386 N N . VAL A 1 172 ? -9.683 -9.371 39.410 1.00 66.00 172 VAL A N 1
ATOM 1387 C CA . VAL A 1 172 ? -9.278 -10.542 40.210 1.00 66.00 172 VAL A CA 1
ATOM 1388 C C . VAL A 1 172 ? -8.878 -11.686 39.281 1.00 66.00 172 VAL A C 1
ATOM 1390 O O . VAL A 1 172 ? -9.620 -12.075 38.379 1.00 66.00 172 VAL A O 1
ATOM 1393 N N . SER A 1 173 ? -7.682 -12.237 39.497 1.00 63.81 173 SER A N 1
ATOM 1394 C CA . SER A 1 173 ? -7.210 -13.405 38.750 1.00 63.81 173 SER A CA 1
ATOM 1395 C C . SER A 1 173 ? -8.164 -14.584 38.967 1.00 63.81 173 SER A C 1
ATOM 1397 O O . SER A 1 173 ? -8.451 -14.944 40.107 1.00 63.81 173 SER A O 1
ATOM 1399 N N . GLY A 1 174 ? -8.678 -15.159 37.877 1.00 67.12 174 GLY A N 1
ATOM 1400 C CA . GLY A 1 174 ? -9.656 -16.252 37.920 1.00 67.12 174 GLY A CA 1
ATOM 1401 C C . GLY A 1 174 ? -11.128 -15.825 37.949 1.00 67.12 174 GLY A C 1
ATOM 1402 O O . GLY A 1 174 ? -11.986 -16.701 38.025 1.00 67.12 174 GLY A O 1
ATOM 1403 N N . SER A 1 175 ? -11.447 -14.526 37.851 1.00 70.94 175 SER A N 1
ATOM 1404 C CA . SER A 1 175 ? -12.838 -14.082 37.685 1.00 70.94 175 SER A CA 1
ATOM 1405 C C . SER A 1 175 ? -13.482 -14.714 36.443 1.00 70.94 175 SER A C 1
ATOM 1407 O O . SER A 1 175 ? -12.868 -14.702 35.365 1.00 70.94 175 SER A O 1
ATOM 1409 N N . PRO A 1 176 ? -14.719 -15.229 36.558 1.00 80.12 176 PRO A N 1
ATOM 1410 C CA . PRO A 1 176 ? -15.434 -15.789 35.423 1.00 80.12 176 PRO A CA 1
ATOM 1411 C C . PRO A 1 176 ? -15.745 -14.690 34.396 1.00 80.12 176 PRO A C 1
ATOM 1413 O O . PRO A 1 176 ? -16.055 -13.549 34.744 1.00 80.12 176 PRO A O 1
ATOM 1416 N N . SER A 1 177 ? -15.618 -15.030 33.114 1.00 87.38 177 SER A N 1
ATOM 1417 C CA . SER A 1 177 ? -15.887 -14.125 31.993 1.00 87.38 177 SER A CA 1
ATOM 1418 C C . SER A 1 177 ? -17.218 -14.448 31.334 1.00 87.38 177 SER A C 1
ATOM 1420 O O . SER A 1 177 ? -17.516 -15.620 31.110 1.00 87.38 177 SER A O 1
ATOM 1422 N N . VAL A 1 178 ? -17.958 -13.419 30.932 1.00 89.56 178 VAL A N 1
ATOM 1423 C CA . VAL A 1 178 ? -19.126 -13.558 30.057 1.00 89.56 178 VAL A CA 1
ATOM 1424 C C . VAL A 1 178 ? -18.659 -13.504 28.609 1.00 89.56 178 VAL A C 1
ATOM 1426 O O . VAL A 1 178 ? -17.901 -12.611 28.224 1.00 89.56 178 VAL A O 1
ATOM 1429 N N . LYS A 1 179 ? -19.100 -14.462 27.800 1.00 92.56 179 LYS A N 1
ATOM 1430 C CA . LYS A 1 179 ? -18.758 -14.556 26.385 1.00 92.56 179 LYS A CA 1
ATOM 1431 C C . LYS A 1 179 ? -19.851 -13.895 25.553 1.00 92.56 179 LYS A C 1
ATOM 1433 O O . LYS A 1 179 ? -21.000 -14.303 25.594 1.00 92.56 179 LYS A O 1
ATOM 1438 N N . PHE A 1 180 ? -19.489 -12.917 24.741 1.00 92.38 180 PHE A N 1
ATOM 1439 C CA . PHE A 1 180 ? -20.370 -12.260 23.782 1.00 92.38 180 PHE A CA 1
ATOM 1440 C C . PHE A 1 180 ? -20.007 -12.682 22.370 1.00 92.38 180 PHE A C 1
ATOM 1442 O O . PHE A 1 180 ? -18.834 -12.743 22.001 1.00 92.38 180 PHE A O 1
ATOM 1449 N N . ILE A 1 181 ? -21.024 -12.947 21.567 1.00 91.44 181 ILE A N 1
ATOM 1450 C CA . ILE A 1 181 ? -20.883 -13.338 20.177 1.00 91.44 181 ILE A CA 1
ATOM 1451 C C . ILE A 1 181 ? -21.268 -12.146 19.311 1.00 91.44 181 ILE A C 1
ATOM 1453 O O . ILE A 1 181 ? -22.384 -11.640 19.418 1.00 91.44 181 ILE A O 1
ATOM 1457 N N . VAL A 1 182 ? -20.360 -11.715 18.434 1.00 90.94 182 VAL A N 1
ATOM 1458 C CA . VAL A 1 182 ? -20.547 -10.501 17.635 1.00 90.94 182 VAL A CA 1
ATOM 1459 C C . VAL A 1 182 ? -20.437 -10.799 16.145 1.00 90.94 182 VAL A C 1
ATOM 1461 O O . VAL A 1 182 ? -19.461 -11.398 15.683 1.00 90.94 182 VAL A O 1
ATOM 1464 N N . ASP A 1 183 ? -21.439 -10.353 15.388 1.00 90.06 183 ASP A N 1
ATOM 1465 C CA . ASP A 1 183 ? -21.422 -10.342 13.926 1.00 90.06 183 ASP A CA 1
ATOM 1466 C C . ASP A 1 183 ? -20.546 -9.176 13.450 1.00 90.06 183 ASP A C 1
ATOM 1468 O O . ASP A 1 183 ? -20.804 -8.009 13.758 1.00 90.06 183 ASP A O 1
ATOM 1472 N N . ARG A 1 184 ? -19.486 -9.483 12.697 1.00 89.81 184 ARG A N 1
ATOM 1473 C CA . ARG A 1 184 ? -18.523 -8.481 12.228 1.00 89.81 184 ARG A CA 1
ATOM 1474 C C . ARG A 1 184 ? -19.102 -7.589 11.129 1.00 89.81 184 ARG A C 1
ATOM 1476 O O . ARG A 1 184 ? -18.749 -6.411 11.073 1.00 89.81 184 ARG A O 1
ATOM 1483 N N . ALA A 1 185 ? -19.959 -8.128 10.264 1.00 88.88 185 ALA A N 1
ATOM 1484 C CA . ALA A 1 185 ? -20.535 -7.383 9.149 1.00 88.88 185 ALA A CA 1
ATOM 1485 C C . ALA A 1 185 ? -21.565 -6.364 9.648 1.00 88.88 185 ALA A C 1
ATOM 1487 O O . ALA A 1 185 ? -21.550 -5.210 9.222 1.00 88.88 185 ALA A O 1
ATOM 1488 N N . LYS A 1 186 ? -22.416 -6.777 10.594 1.00 88.00 186 LYS A N 1
ATOM 1489 C CA . LYS A 1 186 ? -23.442 -5.911 11.193 1.00 88.00 186 LYS A CA 1
ATOM 1490 C C . LYS A 1 186 ? -22.923 -5.066 12.354 1.00 88.00 186 LYS A C 1
ATOM 1492 O O . LYS A 1 186 ? -23.528 -4.049 12.666 1.00 88.00 186 LYS A O 1
ATOM 1497 N N . ARG A 1 187 ? -21.786 -5.450 12.950 1.00 84.19 187 ARG A N 1
ATOM 1498 C CA . ARG A 1 187 ? -21.208 -4.844 14.165 1.00 84.19 187 ARG A CA 1
ATOM 1499 C C . ARG A 1 187 ? -22.165 -4.894 15.361 1.00 84.19 187 ARG A C 1
ATOM 1501 O O . ARG A 1 187 ? -22.233 -3.956 16.150 1.00 84.19 187 ARG A O 1
ATOM 1508 N N . GLU A 1 188 ? -22.886 -6.002 15.496 1.00 87.62 188 GLU A N 1
ATOM 1509 C CA . GLU A 1 188 ? -23.918 -6.195 16.517 1.00 87.62 188 GLU A CA 1
ATOM 1510 C C . GLU A 1 188 ? -23.669 -7.477 17.311 1.00 87.62 188 GLU A C 1
ATOM 1512 O O . GLU A 1 188 ? -23.233 -8.496 16.766 1.00 87.62 188 GLU A O 1
ATOM 1517 N N . VAL A 1 189 ? -23.950 -7.421 18.614 1.00 86.38 189 VAL A N 1
ATOM 1518 C CA . VAL A 1 189 ? -23.966 -8.611 19.467 1.00 86.38 189 VAL A CA 1
ATOM 1519 C C . VAL A 1 189 ? -25.197 -9.428 19.090 1.00 86.38 189 VAL A C 1
ATOM 1521 O O . VAL A 1 189 ? -26.314 -8.922 19.160 1.00 86.38 189 VAL A O 1
ATOM 1524 N N . ILE A 1 190 ? -24.988 -10.678 18.687 1.00 88.75 190 ILE A N 1
ATOM 1525 C CA . ILE A 1 190 ? -26.069 -11.580 18.271 1.00 88.75 190 ILE A CA 1
ATOM 1526 C C . ILE A 1 190 ? -26.500 -12.528 19.386 1.00 88.75 190 ILE A C 1
ATOM 1528 O O . ILE A 1 190 ? -27.647 -12.960 19.396 1.00 88.75 190 ILE A O 1
ATOM 1532 N N . ASP A 1 191 ? -25.596 -12.848 20.312 1.00 88.94 191 ASP A N 1
ATOM 1533 C CA . ASP A 1 191 ? -25.878 -13.711 21.457 1.00 88.94 191 ASP A CA 1
ATOM 1534 C C . ASP A 1 191 ? -24.819 -13.515 22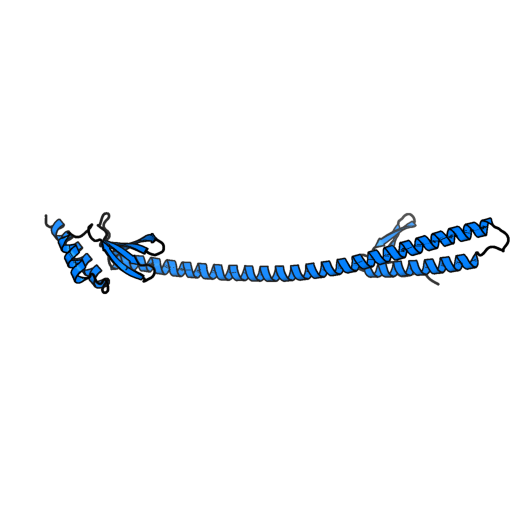.554 1.00 88.94 191 ASP A C 1
ATOM 1536 O O . ASP A 1 191 ? -23.751 -12.938 22.316 1.00 88.94 191 ASP A O 1
ATOM 1540 N N . PHE A 1 192 ? -25.102 -14.009 23.754 1.00 90.69 192 PHE A N 1
ATOM 1541 C CA . PHE A 1 192 ? -24.137 -14.099 24.838 1.00 90.69 192 PHE A CA 1
ATOM 1542 C C . PHE A 1 192 ? -24.324 -15.387 25.641 1.00 90.69 192 PHE A C 1
ATOM 1544 O O . PHE A 1 192 ? -25.424 -15.916 25.801 1.00 90.69 192 PHE A O 1
ATOM 1551 N N . ASP A 1 193 ? -23.208 -15.863 26.168 1.00 88.75 193 ASP A N 1
ATOM 1552 C CA . ASP A 1 193 ? -23.095 -17.018 27.037 1.00 88.75 193 ASP A CA 1
ATOM 1553 C C . ASP A 1 193 ? -22.519 -16.555 28.380 1.00 88.75 193 ASP A C 1
ATOM 1555 O O . ASP A 1 193 ? -21.376 -16.087 28.477 1.00 88.75 193 ASP A O 1
ATOM 1559 N N . ALA A 1 194 ? -23.361 -16.636 29.408 1.00 86.50 194 ALA A N 1
ATOM 1560 C CA . ALA A 1 194 ? -23.038 -16.276 30.783 1.00 86.50 194 ALA A CA 1
ATOM 1561 C C . ALA A 1 194 ? -23.052 -17.499 31.714 1.00 86.50 194 ALA A C 1
ATOM 1563 O O . ALA A 1 194 ? -23.029 -17.327 32.932 1.00 86.50 194 ALA A O 1
ATOM 1564 N N . SER A 1 195 ? -23.040 -18.718 31.169 1.00 82.94 195 SER A N 1
ATOM 1565 C CA . SER A 1 195 ? -23.122 -19.973 31.933 1.00 82.94 195 SER A CA 1
ATOM 1566 C C . SER A 1 195 ? -21.992 -20.159 32.948 1.00 82.94 195 SER A C 1
ATOM 1568 O O . SER A 1 195 ? -22.160 -20.814 33.975 1.00 82.94 195 SER A O 1
ATOM 1570 N N . ALA A 1 196 ? -20.837 -19.535 32.705 1.00 79.31 196 ALA A N 1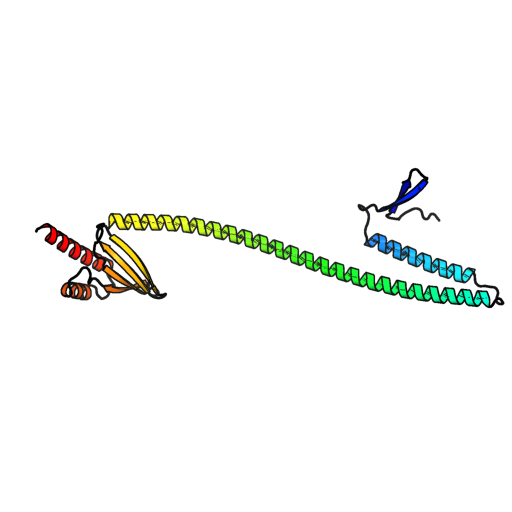
ATOM 1571 C CA . ALA A 1 196 ? -19.715 -19.527 33.643 1.00 79.31 196 ALA A CA 1
ATOM 1572 C C . ALA A 1 196 ? -19.971 -18.666 34.900 1.00 79.31 196 ALA A C 1
ATOM 1574 O O . ALA A 1 196 ? -19.191 -18.712 35.849 1.00 79.31 196 ALA A O 1
ATOM 1575 N N . VAL A 1 197 ? -21.023 -17.845 34.890 1.00 79.38 197 VAL A N 1
ATOM 1576 C CA . VAL A 1 197 ? -21.304 -16.790 35.875 1.00 79.38 197 VAL A CA 1
ATOM 1577 C C . VAL A 1 197 ? -22.694 -16.939 36.509 1.00 79.38 197 VAL A C 1
ATOM 1579 O O . VAL A 1 197 ? -22.885 -16.702 37.710 1.00 79.38 197 VAL A O 1
ATOM 1582 N N . LEU A 1 198 ? -23.687 -17.293 35.700 1.00 83.88 198 LEU A N 1
ATOM 1583 C CA . LEU A 1 198 ? -25.094 -17.345 36.069 1.00 83.88 198 LEU A CA 1
ATOM 1584 C C . LEU A 1 198 ? -25.571 -18.790 36.187 1.00 83.88 198 LEU A C 1
ATOM 1586 O O . LEU A 1 198 ? -25.096 -19.682 35.490 1.00 83.88 198 LEU A O 1
ATOM 1590 N N . SER A 1 199 ? -26.532 -19.015 37.079 1.00 84.44 199 SER A N 1
ATOM 1591 C CA . SER A 1 199 ? -27.308 -20.253 37.066 1.00 84.44 199 SER A CA 1
ATOM 1592 C C . SER A 1 199 ? -28.264 -20.258 35.862 1.00 84.44 199 SER A C 1
ATOM 1594 O O . SER A 1 199 ? -28.638 -19.183 35.386 1.00 84.44 199 SER A O 1
ATOM 1596 N N . PRO A 1 200 ? -28.716 -21.432 35.386 1.00 83.88 200 PRO A N 1
ATOM 1597 C CA . PRO A 1 200 ? -29.588 -21.521 34.212 1.00 83.88 200 PRO A CA 1
ATOM 1598 C C . PRO A 1 200 ? -30.847 -20.642 34.301 1.00 83.88 200 PRO A C 1
ATOM 1600 O O . PRO A 1 200 ? -31.216 -19.992 33.329 1.00 83.88 200 PRO A O 1
ATOM 1603 N N . ASN A 1 201 ? -31.457 -20.549 35.488 1.00 84.31 201 ASN A N 1
ATOM 1604 C CA . ASN A 1 201 ? -32.658 -19.737 35.710 1.00 84.31 201 ASN A CA 1
ATOM 1605 C C . ASN A 1 201 ? -32.373 -18.226 35.616 1.00 84.31 201 ASN A C 1
ATOM 1607 O O . ASN A 1 201 ? -33.168 -17.481 35.049 1.00 84.31 201 ASN A O 1
ATOM 1611 N N . GLU A 1 202 ? -31.238 -17.767 36.157 1.00 83.38 202 GLU A N 1
ATOM 1612 C CA . GLU A 1 202 ? -30.825 -16.358 36.073 1.00 83.38 202 GLU A CA 1
ATOM 1613 C C . GLU A 1 202 ? -30.463 -15.979 34.632 1.00 83.38 202 GLU A C 1
ATOM 1615 O O . GLU A 1 202 ? -30.799 -14.891 34.169 1.00 83.38 202 GLU A O 1
ATOM 1620 N N . GLU A 1 203 ? -29.792 -16.876 33.903 1.00 84.38 203 GLU A N 1
ATOM 1621 C CA . GLU A 1 203 ? -29.441 -16.645 32.503 1.00 84.38 203 GLU A CA 1
ATOM 1622 C C . GLU A 1 203 ? -30.693 -16.525 31.622 1.00 84.38 203 GLU A C 1
ATOM 1624 O O . GLU A 1 203 ? -30.763 -15.624 30.785 1.00 84.38 203 GLU A O 1
ATOM 1629 N N . GLU A 1 204 ? -31.712 -17.363 31.845 1.00 84.06 204 GLU A N 1
ATOM 1630 C CA . GLU A 1 204 ? -33.005 -17.247 31.162 1.00 84.06 204 GLU A CA 1
ATOM 1631 C C . GLU A 1 204 ? -33.719 -15.926 31.473 1.00 84.06 204 GLU A C 1
ATOM 1633 O O . GLU A 1 204 ? -34.264 -15.293 30.566 1.00 84.06 204 GLU A O 1
ATOM 1638 N N . GLU A 1 205 ? -33.696 -15.465 32.725 1.00 85.12 205 GLU A N 1
ATOM 1639 C CA . GLU A 1 205 ? -34.316 -14.196 33.114 1.00 85.12 205 GLU A CA 1
ATOM 1640 C C . GLU A 1 205 ? -33.608 -12.993 32.470 1.00 85.12 205 GLU A C 1
ATOM 1642 O O . GLU A 1 205 ? -34.257 -12.101 31.910 1.00 85.12 205 GLU A O 1
ATOM 1647 N N . VAL A 1 206 ? -32.272 -12.992 32.461 1.00 85.06 206 VAL A N 1
ATOM 1648 C CA . VAL A 1 206 ? -31.475 -11.954 31.794 1.00 85.06 206 VAL A CA 1
ATOM 1649 C C . VAL A 1 206 ? -31.704 -11.990 30.281 1.00 85.06 206 VAL A C 1
ATOM 1651 O O . VAL A 1 206 ? -31.920 -10.939 29.675 1.00 85.06 206 VAL A O 1
ATOM 1654 N N . LYS A 1 207 ? -31.747 -13.175 29.658 1.00 85.44 207 LYS A N 1
ATOM 1655 C CA . LYS A 1 207 ? -32.082 -13.324 28.231 1.00 85.44 207 LYS A CA 1
ATOM 1656 C C . LYS A 1 207 ? -33.516 -12.897 27.927 1.00 85.44 207 LYS A C 1
ATOM 1658 O O . LYS A 1 207 ? -33.764 -12.332 26.870 1.00 85.44 207 LYS A O 1
ATOM 1663 N N . LYS A 1 208 ? -34.468 -13.067 28.841 1.00 84.50 208 LYS A N 1
ATOM 1664 C CA . LYS A 1 208 ? -35.840 -12.574 28.655 1.00 84.50 208 LYS A CA 1
ATOM 1665 C C . LYS A 1 208 ? -35.916 -11.045 28.703 1.00 84.50 208 LYS A C 1
ATOM 1667 O O . LYS A 1 208 ? -36.612 -10.444 27.888 1.00 84.50 208 LYS A O 1
ATOM 1672 N N . ASN A 1 209 ? -35.180 -10.422 29.622 1.00 82.12 209 ASN A N 1
ATOM 1673 C CA . ASN A 1 209 ? -35.194 -8.970 29.823 1.00 82.12 209 ASN A CA 1
ATOM 1674 C C . ASN A 1 209 ? -34.330 -8.209 28.800 1.00 82.12 209 ASN A C 1
ATOM 1676 O O . ASN A 1 209 ? -34.658 -7.080 28.437 1.00 82.12 209 ASN A O 1
ATOM 1680 N N . PHE A 1 210 ? -33.253 -8.828 28.305 1.00 81.69 210 PHE A N 1
ATOM 1681 C CA . PHE A 1 210 ? -32.258 -8.194 27.429 1.00 81.69 210 PHE A CA 1
ATOM 1682 C C . PHE A 1 210 ? -31.998 -8.945 26.114 1.00 81.69 210 PHE A C 1
ATOM 1684 O O . PHE A 1 210 ? -31.103 -8.564 25.364 1.00 81.69 210 PHE A O 1
ATOM 1691 N N . GLY A 1 211 ? -32.771 -9.981 25.782 1.00 67.50 211 GLY A N 1
ATOM 1692 C CA . GLY A 1 211 ? -32.521 -10.862 24.629 1.00 67.50 211 GLY A CA 1
ATOM 1693 C C . GLY A 1 211 ? -32.661 -10.215 23.256 1.00 67.50 211 GLY A C 1
ATOM 1694 O O . GLY A 1 211 ? -32.250 -10.801 22.263 1.00 67.50 211 GLY A O 1
ATOM 1695 N N . ASN A 1 212 ? -33.196 -8.993 23.175 1.00 72.19 212 ASN A N 1
ATOM 1696 C CA . ASN A 1 212 ? -33.145 -8.212 21.938 1.00 72.19 212 ASN A CA 1
ATOM 1697 C C . ASN A 1 212 ? -31.788 -7.516 21.718 1.00 72.19 212 ASN A C 1
ATOM 1699 O O . ASN A 1 212 ? -31.600 -6.924 20.660 1.00 72.19 212 ASN A O 1
ATOM 1703 N N . LEU A 1 213 ? -30.894 -7.538 22.717 1.00 76.56 213 LEU A N 1
ATOM 1704 C CA . LEU A 1 213 ? -29.526 -7.000 22.726 1.00 76.56 213 LEU A CA 1
ATOM 1705 C C . LEU A 1 213 ? -29.385 -5.532 22.281 1.00 76.56 213 LEU A C 1
ATOM 1707 O O . LEU A 1 213 ? -28.276 -5.033 22.104 1.00 76.56 213 LEU A O 1
ATOM 1711 N N . LYS A 1 214 ? -30.500 -4.793 22.189 1.00 77.69 214 LYS A N 1
ATOM 1712 C CA . LYS A 1 214 ? -30.520 -3.370 21.813 1.00 77.69 214 LYS A CA 1
ATOM 1713 C C . LYS A 1 214 ? -29.996 -2.466 22.925 1.00 77.69 214 LYS A C 1
ATOM 1715 O O . LYS A 1 214 ? -29.516 -1.373 22.646 1.00 77.69 214 LYS A O 1
ATOM 1720 N N . ASN A 1 215 ? -30.086 -2.910 24.180 1.00 84.56 215 ASN A N 1
ATOM 1721 C CA . ASN A 1 215 ? -29.593 -2.183 25.349 1.00 84.56 215 ASN A CA 1
ATOM 1722 C C . ASN A 1 215 ? -28.392 -2.901 25.984 1.00 84.56 215 ASN A C 1
ATOM 1724 O O . ASN A 1 215 ? -28.471 -3.408 27.104 1.00 84.56 215 ASN A O 1
ATOM 1728 N N . LEU A 1 216 ? -27.276 -2.947 25.251 1.00 86.62 216 LEU A N 1
ATOM 1729 C CA . LEU A 1 216 ? -26.032 -3.555 25.728 1.00 86.62 216 LEU A CA 1
ATOM 1730 C C . LEU A 1 216 ? -25.507 -2.925 27.038 1.00 86.62 216 LEU A C 1
ATOM 1732 O O . LEU A 1 216 ? -25.119 -3.686 27.922 1.00 86.62 216 LEU A O 1
ATOM 1736 N N . PRO A 1 217 ? -25.530 -1.587 27.238 1.00 87.94 217 PRO A N 1
ATOM 1737 C CA . PRO A 1 217 ? -25.116 -1.001 28.514 1.00 87.94 217 PRO A CA 1
ATOM 1738 C C . PRO A 1 217 ? -25.964 -1.491 29.694 1.00 87.94 217 PRO A C 1
ATOM 1740 O O . PRO A 1 217 ? -25.414 -1.849 30.731 1.00 87.94 217 PRO A O 1
ATOM 1743 N N . GLY A 1 218 ? -27.290 -1.573 29.521 1.00 87.94 218 GLY A N 1
ATOM 1744 C CA . GLY A 1 218 ? -28.193 -2.098 30.546 1.00 87.94 218 GLY A CA 1
ATOM 1745 C C . GLY A 1 218 ? -27.918 -3.564 30.888 1.00 87.94 218 GLY A C 1
ATOM 1746 O O . GLY A 1 218 ? -27.888 -3.915 32.066 1.00 87.94 218 GLY A O 1
ATOM 1747 N N . LEU A 1 219 ? -27.641 -4.394 29.877 1.00 89.00 219 LEU A N 1
ATOM 1748 C CA . LEU A 1 219 ? -27.249 -5.792 30.070 1.00 89.00 219 LEU A CA 1
ATOM 1749 C C . LEU A 1 219 ? -25.943 -5.908 30.870 1.00 89.00 219 LEU A C 1
ATOM 1751 O O . LEU A 1 219 ? -25.869 -6.686 31.817 1.00 89.00 219 LEU A O 1
ATOM 1755 N N . LEU A 1 220 ? -24.920 -5.119 30.527 1.00 88.81 220 LEU A N 1
ATOM 1756 C CA . LEU A 1 220 ? -23.639 -5.132 31.241 1.00 88.81 220 LEU A CA 1
ATOM 1757 C C . LEU A 1 220 ? -23.786 -4.683 32.702 1.00 88.81 220 LEU A C 1
ATOM 1759 O O . LEU A 1 220 ? -23.155 -5.275 33.576 1.00 88.81 220 LEU A O 1
ATOM 1763 N N . CYS A 1 221 ? -24.632 -3.687 32.982 1.00 87.94 221 CYS A N 1
ATOM 1764 C CA . CYS A 1 221 ? -24.960 -3.286 34.352 1.00 87.94 221 CYS A CA 1
ATOM 1765 C C . CYS A 1 221 ? -25.652 -4.418 35.124 1.00 87.94 221 CYS A C 1
ATOM 1767 O O . CYS A 1 221 ? -25.195 -4.767 36.207 1.00 87.94 221 CYS A O 1
ATOM 1769 N N . ALA A 1 222 ? -26.681 -5.045 34.545 1.00 87.81 222 ALA A N 1
ATOM 1770 C CA . ALA A 1 222 ? -27.394 -6.147 35.191 1.00 87.81 222 ALA A CA 1
ATOM 1771 C C . ALA A 1 222 ? -26.467 -7.338 35.497 1.00 87.81 222 ALA A C 1
ATOM 1773 O O . ALA A 1 222 ? -26.477 -7.867 36.607 1.00 87.81 222 ALA A O 1
ATOM 1774 N N . LEU A 1 223 ? -25.611 -7.721 34.541 1.00 87.44 223 LEU A N 1
ATOM 1775 C CA . LEU A 1 223 ? -24.613 -8.778 34.733 1.00 87.44 223 LEU A CA 1
ATOM 1776 C C . LEU A 1 223 ? -23.616 -8.431 35.845 1.00 87.44 223 LEU A C 1
ATOM 1778 O O . LEU A 1 223 ? -23.278 -9.291 36.660 1.00 87.44 223 LEU A O 1
ATOM 1782 N N . ARG A 1 224 ? -23.166 -7.172 35.907 1.00 86.44 224 ARG A N 1
ATOM 1783 C CA . ARG A 1 224 ? -22.274 -6.690 36.966 1.00 86.44 224 ARG A CA 1
ATOM 1784 C C . ARG A 1 224 ? -22.939 -6.749 38.340 1.00 86.44 224 ARG A C 1
ATOM 1786 O O . ARG A 1 224 ? -22.305 -7.210 39.287 1.00 86.44 224 ARG A O 1
ATOM 1793 N N . ASP A 1 225 ? -24.187 -6.310 38.454 1.00 85.56 225 ASP A N 1
ATOM 1794 C CA . ASP A 1 225 ? -24.911 -6.269 39.728 1.00 85.56 225 ASP A CA 1
ATOM 1795 C C . ASP A 1 225 ? -25.151 -7.679 40.287 1.00 85.56 225 ASP A C 1
ATOM 1797 O O . ASP A 1 225 ? -24.921 -7.917 41.475 1.00 85.56 225 ASP A O 1
ATOM 1801 N N . ILE A 1 226 ? -25.512 -8.639 39.424 1.00 83.56 226 ILE A N 1
ATOM 1802 C CA . ILE A 1 226 ? -25.667 -10.056 39.800 1.00 83.56 226 ILE A CA 1
ATOM 1803 C C . ILE A 1 226 ? -24.328 -10.666 40.248 1.00 83.56 226 ILE A C 1
ATOM 1805 O O . ILE A 1 226 ? -24.263 -11.440 41.203 1.00 83.56 226 ILE A O 1
ATOM 1809 N N . LEU A 1 227 ? -23.227 -10.315 39.583 1.00 79.25 227 LEU A N 1
ATOM 1810 C CA . LEU A 1 227 ? -21.890 -10.770 39.972 1.00 79.25 227 LEU A CA 1
ATOM 1811 C C . LEU A 1 227 ? -21.449 -10.207 41.330 1.00 79.25 227 LEU A C 1
ATOM 1813 O O . LEU A 1 227 ? -20.850 -10.919 42.141 1.00 79.25 227 LEU A O 1
ATOM 1817 N N . LEU A 1 228 ? -21.737 -8.930 41.587 1.00 76.69 228 LEU A N 1
ATOM 1818 C CA . LEU A 1 228 ? -21.386 -8.267 42.841 1.00 76.69 228 LEU A CA 1
ATOM 1819 C C . LEU A 1 228 ? -22.224 -8.770 44.023 1.00 76.69 228 LEU A C 1
ATOM 1821 O O . LEU A 1 228 ? -21.676 -8.915 45.119 1.00 76.69 228 LEU A O 1
ATOM 1825 N N . SER A 1 229 ? -23.511 -9.074 43.825 1.00 77.69 229 SER A N 1
ATOM 1826 C CA . SER A 1 229 ? -24.361 -9.633 44.885 1.00 77.69 229 SER A CA 1
ATOM 1827 C C . SER A 1 229 ? -23.847 -10.999 45.352 1.00 77.69 229 SER A C 1
ATOM 1829 O O . SER A 1 229 ? -23.624 -11.187 46.548 1.00 77.69 229 SER A O 1
ATOM 1831 N N . LYS A 1 230 ? -23.502 -11.896 44.419 1.00 72.00 230 LYS A N 1
ATOM 1832 C CA . LYS A 1 230 ? -22.932 -13.219 44.736 1.00 72.00 230 LYS A CA 1
ATOM 1833 C C . LYS A 1 230 ? -21.603 -13.139 45.490 1.00 72.00 230 LYS A C 1
ATOM 1835 O O . LYS A 1 230 ? -21.361 -13.916 46.411 1.00 72.00 230 LYS A O 1
ATOM 1840 N N . LYS A 1 231 ? -20.737 -12.183 45.139 1.00 66.12 231 LYS A N 1
ATOM 1841 C CA . LYS A 1 231 ? -19.450 -11.982 45.827 1.00 66.12 231 LYS A CA 1
ATOM 1842 C C . LYS A 1 231 ? -19.627 -11.551 47.289 1.00 66.12 231 LYS A C 1
ATOM 1844 O O . LYS A 1 231 ? -18.820 -11.925 48.137 1.00 66.12 231 LYS A O 1
ATOM 1849 N N . ASN A 1 232 ? -20.678 -10.788 47.592 1.00 60.22 232 ASN A N 1
ATOM 1850 C CA . ASN A 1 232 ? -20.986 -10.366 48.959 1.00 60.22 232 ASN A CA 1
ATOM 1851 C C . ASN A 1 232 ? -21.565 -11.497 49.818 1.00 60.22 232 ASN A C 1
ATOM 1853 O O . ASN A 1 232 ? -21.337 -11.500 51.026 1.00 60.22 232 ASN A O 1
ATOM 1857 N N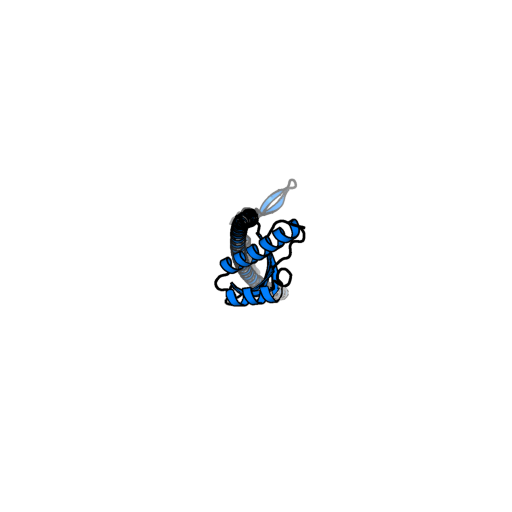 . ASP A 1 233 ? -22.260 -12.460 49.215 1.00 57.62 233 ASP A N 1
ATOM 1858 C CA . ASP A 1 233 ? -22.789 -13.624 49.932 1.00 57.62 233 ASP A CA 1
ATOM 1859 C C . ASP A 1 233 ? -21.692 -14.650 50.261 1.00 57.62 233 ASP A C 1
ATOM 1861 O O . ASP A 1 233 ? -21.709 -15.245 51.336 1.00 57.62 233 ASP A O 1
ATOM 1865 N N . LEU A 1 234 ? -20.673 -14.779 49.404 1.00 53.72 234 LEU A N 1
ATOM 1866 C CA . LEU A 1 234 ? -19.484 -15.609 49.653 1.00 53.72 234 LEU A CA 1
ATOM 1867 C C . LEU A 1 234 ? -18.558 -15.068 50.758 1.00 53.72 234 LEU A C 1
ATOM 1869 O O . LEU A 1 234 ? -17.858 -15.851 51.385 1.00 53.72 234 LEU A O 1
ATOM 1873 N N . ASN A 1 235 ? -18.561 -13.757 51.017 1.00 51.59 235 ASN A N 1
ATOM 1874 C CA . ASN A 1 235 ? -17.755 -13.127 52.076 1.00 51.59 235 ASN A CA 1
ATOM 1875 C C . ASN A 1 235 ? -18.477 -13.037 53.437 1.00 51.59 235 ASN A C 1
ATOM 1877 O O . ASN A 1 235 ? -17.928 -12.473 54.383 1.00 51.59 235 ASN A O 1
ATOM 1881 N N . LYS A 1 236 ? -19.722 -13.523 53.532 1.00 44.88 236 LYS A N 1
ATOM 1882 C CA . LYS A 1 236 ? -20.523 -13.550 54.771 1.00 44.88 236 LYS A CA 1
ATOM 1883 C C . LYS A 1 236 ? -20.533 -14.914 55.472 1.00 44.88 236 LYS A C 1
ATOM 1885 O O . LYS A 1 236 ? -21.180 -15.039 56.511 1.00 44.88 236 LYS A O 1
ATOM 1890 N N . VAL A 1 237 ? -19.840 -15.902 54.910 1.00 40.72 237 VAL A N 1
ATOM 1891 C CA . VAL A 1 237 ? -19.581 -17.224 55.505 1.00 40.72 237 VAL A CA 1
ATOM 1892 C C . VAL A 1 237 ? -18.152 -17.246 56.028 1.00 40.72 237 VAL A C 1
ATOM 1894 O O . VAL A 1 237 ? -17.954 -17.786 57.137 1.00 40.72 237 VAL A O 1
#